Protein AF-A0A0H2S121-F1 (afdb_monomer_lite)

Organism: NCBI:txid27342

pLDDT: mean 82.93, std 16.42, range [44.44, 98.0]

Sequence (245 aa):
MSHFCRMQLDVLTRATHRKEQELNTIERNSLFIPHPVVRTAKTSLPTLPVELLLQIFSRLHWAETARNFEETTLNRLIEDGGTADRWKHFIRRCIPVAIVTTRAFDMVSWRESHNIVGHHPRVIRIQQLGEDSQNVLKNKSTVVFASLLDIEEMERIRRFSWHNLILSTDAVPDTFLMKIMRVFLQKFGANLMELDHVDFSRSSESIPDPSLPGLDRKAGKLSRVETPEIPIATGNAADAPSLPL

Radius of gyration: 28.91 Å; chains: 1; bounding box: 93×77×65 Å

Structure (mmCIF, N/CA/C/O backbone):
data_AF-A0A0H2S121-F1
#
_entry.id   AF-A0A0H2S121-F1
#
loop_
_atom_site.group_PDB
_atom_site.id
_atom_site.type_symbol
_atom_site.label_atom_id
_atom_site.label_alt_id
_atom_site.label_comp_id
_atom_site.label_asym_id
_atom_site.label_entity_id
_atom_site.label_seq_id
_atom_site.pdbx_PDB_ins_code
_atom_site.Cartn_x
_atom_site.Cartn_y
_atom_site.Cartn_z
_atom_site.occupancy
_atom_site.B_iso_or_equiv
_atom_site.auth_seq_id
_atom_site.auth_comp_id
_atom_site.auth_asym_id
_atom_site.auth_atom_id
_atom_site.pdbx_PDB_model_num
ATOM 1 N N . MET A 1 1 ? -18.567 -29.711 -22.759 1.00 55.47 1 MET A N 1
ATOM 2 C CA . MET A 1 1 ? -18.596 -28.443 -21.990 1.00 55.47 1 MET A CA 1
ATOM 3 C C . MET A 1 1 ? -19.594 -28.419 -20.823 1.00 55.47 1 MET A C 1
ATOM 5 O O . MET A 1 1 ? -19.391 -27.628 -19.917 1.00 55.47 1 MET A O 1
ATOM 9 N N . SER A 1 2 ? -20.607 -29.295 -20.750 1.00 65.44 2 SER A N 1
ATOM 10 C CA . SER A 1 2 ? -21.615 -29.286 -19.664 1.00 65.44 2 SER A CA 1
ATOM 11 C C . SER A 1 2 ? -21.125 -29.781 -18.289 1.00 65.44 2 SER A C 1
ATOM 13 O O . SER A 1 2 ? -21.702 -29.422 -17.266 1.00 65.44 2 SER A O 1
ATOM 15 N N . HIS A 1 3 ? -20.057 -30.585 -18.234 1.00 67.94 3 HIS A N 1
ATOM 16 C CA . HIS A 1 3 ? -19.568 -31.184 -16.982 1.00 67.94 3 HIS A CA 1
ATOM 17 C C . HIS A 1 3 ? -18.861 -30.173 -16.059 1.00 67.94 3 HIS A C 1
ATOM 19 O O . HIS A 1 3 ? -18.970 -30.255 -14.839 1.00 67.94 3 HIS A O 1
ATOM 25 N N . PHE A 1 4 ? -18.170 -29.186 -16.636 1.00 73.81 4 PHE A N 1
ATOM 26 C CA . PHE A 1 4 ? -17.431 -28.174 -15.876 1.00 73.81 4 PHE A CA 1
ATOM 27 C C . PHE A 1 4 ? -18.371 -27.203 -15.147 1.00 73.81 4 PHE A C 1
ATOM 29 O O . PHE A 1 4 ? -18.226 -26.999 -13.944 1.00 73.81 4 PHE A O 1
ATOM 36 N N . CYS A 1 5 ? -19.407 -26.706 -15.831 1.00 79.88 5 CYS A N 1
ATOM 37 C CA . CYS A 1 5 ? -20.426 -25.848 -15.218 1.00 79.88 5 CYS A CA 1
ATOM 38 C C . CYS A 1 5 ? -21.164 -26.553 -14.069 1.00 79.88 5 CYS A C 1
ATOM 40 O O . CYS A 1 5 ? -21.490 -25.927 -13.063 1.00 79.88 5 CYS A O 1
ATOM 42 N N . ARG A 1 6 ? -21.380 -27.872 -14.179 1.00 81.62 6 ARG A N 1
ATOM 43 C CA . ARG A 1 6 ? -22.021 -28.668 -13.125 1.00 81.62 6 ARG A CA 1
ATOM 44 C C . ARG A 1 6 ? -21.149 -28.776 -11.871 1.00 81.62 6 ARG A C 1
ATOM 46 O O . ARG A 1 6 ? -21.673 -28.651 -10.771 1.00 81.62 6 ARG A O 1
ATOM 53 N N . MET A 1 7 ? -19.833 -28.940 -12.027 1.00 85.75 7 MET A N 1
ATOM 54 C CA . MET A 1 7 ? -18.901 -28.950 -10.891 1.00 85.75 7 MET A CA 1
ATOM 55 C C . MET A 1 7 ? -18.789 -27.577 -10.223 1.00 85.75 7 MET A C 1
ATOM 57 O O . MET A 1 7 ? -18.765 -27.504 -8.998 1.00 85.75 7 MET A O 1
ATOM 61 N N . GLN A 1 8 ? -18.776 -26.488 -10.998 1.00 85.44 8 GLN A N 1
ATOM 62 C CA . GLN A 1 8 ? -18.746 -25.133 -10.437 1.00 85.44 8 GLN A CA 1
ATOM 63 C C . GLN A 1 8 ? -20.000 -24.822 -9.609 1.00 85.44 8 GLN A C 1
ATOM 65 O O . GLN A 1 8 ? -19.887 -24.295 -8.503 1.00 85.44 8 GLN A O 1
ATOM 70 N N . LEU A 1 9 ? -21.181 -25.204 -10.105 1.00 87.62 9 LEU A N 1
ATOM 71 C CA . LEU A 1 9 ? -22.433 -25.056 -9.361 1.00 87.62 9 LEU A CA 1
ATOM 72 C C . LEU A 1 9 ? -22.434 -25.898 -8.082 1.00 87.62 9 LEU A C 1
ATOM 74 O O . LEU A 1 9 ? -22.797 -25.391 -7.031 1.00 87.62 9 LEU A O 1
ATOM 78 N N . ASP A 1 10 ? -21.955 -27.140 -8.137 1.00 91.94 10 ASP A N 1
ATOM 79 C CA . ASP A 1 10 ? -21.931 -28.037 -6.975 1.00 91.94 10 ASP A CA 1
ATOM 80 C C . ASP A 1 10 ? -20.940 -27.582 -5.879 1.00 91.94 10 ASP A C 1
ATOM 82 O O . ASP A 1 10 ? -21.153 -27.802 -4.683 1.00 91.94 10 ASP A O 1
ATOM 86 N N . VAL A 1 11 ? -19.849 -26.905 -6.258 1.00 88.62 11 VAL A N 1
ATOM 87 C CA . VAL A 1 11 ? -18.940 -26.248 -5.301 1.00 88.62 11 VAL A CA 1
ATOM 88 C C . VAL A 1 11 ? -19.610 -25.029 -4.667 1.00 88.62 11 VAL A C 1
ATOM 90 O O . VAL A 1 11 ? -19.561 -24.882 -3.444 1.00 88.62 11 VAL A O 1
ATOM 93 N N . LEU A 1 12 ? -20.278 -24.191 -5.467 1.00 86.12 12 LEU A N 1
ATOM 94 C CA . LEU A 1 12 ? -21.017 -23.029 -4.969 1.00 86.12 12 LEU A CA 1
ATOM 95 C C . LEU A 1 12 ? -22.135 -23.446 -4.013 1.00 86.12 12 LEU A C 1
ATOM 97 O O . LEU A 1 12 ? -22.211 -22.917 -2.910 1.00 86.12 12 LEU A O 1
ATOM 101 N N . THR A 1 13 ? -22.944 -24.446 -4.367 1.00 90.69 13 THR A N 1
ATOM 102 C CA . THR A 1 13 ? -24.029 -24.943 -3.510 1.00 90.69 13 THR A CA 1
ATOM 103 C C . THR A 1 13 ? -23.500 -25.440 -2.165 1.00 90.69 13 THR A C 1
ATOM 105 O O . THR A 1 13 ? -24.058 -25.101 -1.121 1.00 90.69 13 THR A O 1
ATOM 108 N N . ARG A 1 14 ? -22.380 -26.176 -2.154 1.00 89.06 14 ARG A N 1
ATOM 109 C CA . ARG A 1 14 ? -21.750 -26.640 -0.906 1.00 89.06 14 ARG A CA 1
ATOM 110 C C . ARG A 1 14 ? -21.180 -25.499 -0.064 1.00 89.06 14 ARG A C 1
ATOM 112 O O . ARG A 1 14 ? -21.287 -25.549 1.161 1.00 89.06 14 ARG A O 1
ATOM 119 N N . ALA A 1 15 ? -20.597 -24.479 -0.692 1.00 88.69 15 ALA A N 1
ATOM 120 C CA . ALA A 1 15 ? -20.088 -23.302 0.009 1.00 88.69 15 ALA A CA 1
ATOM 121 C C . ALA A 1 15 ? -21.226 -22.484 0.644 1.00 88.69 15 ALA A C 1
ATOM 123 O O . ALA A 1 15 ? -21.139 -22.127 1.820 1.00 88.69 15 ALA A O 1
ATOM 124 N N . THR A 1 16 ? -22.314 -22.252 -0.095 1.00 91.94 16 THR A N 1
ATOM 125 C CA . THR A 1 16 ? -23.491 -21.526 0.400 1.00 91.94 16 THR A CA 1
ATOM 126 C C . THR A 1 16 ? -24.144 -22.262 1.566 1.00 91.94 16 THR A C 1
ATOM 128 O O . THR A 1 16 ? -24.405 -21.652 2.597 1.00 91.94 16 THR A O 1
ATOM 131 N N . HIS A 1 17 ? -24.306 -23.584 1.458 1.00 93.19 17 HIS A N 1
ATOM 132 C CA . HIS A 1 17 ? -24.900 -24.396 2.519 1.00 93.19 17 HIS A CA 1
ATOM 133 C C . HIS A 1 17 ? -24.075 -24.378 3.819 1.00 93.19 17 HIS A C 1
ATOM 135 O O . HIS A 1 17 ? -24.637 -24.260 4.904 1.00 93.19 17 HIS A O 1
ATOM 141 N N . ARG A 1 18 ? -22.735 -24.445 3.743 1.00 88.94 18 ARG A N 1
ATOM 142 C CA . ARG A 1 18 ? -21.878 -24.303 4.940 1.00 88.94 18 ARG A CA 1
ATOM 143 C C . ARG A 1 18 ? -22.050 -22.936 5.600 1.00 88.94 18 ARG A C 1
ATOM 145 O O . ARG A 1 18 ? -22.169 -22.859 6.817 1.00 88.94 18 ARG A O 1
ATOM 152 N N . LYS A 1 19 ? -22.117 -21.873 4.796 1.00 90.31 19 LYS A N 1
ATOM 153 C CA . LYS A 1 19 ? -22.276 -20.502 5.293 1.00 90.31 19 LYS A CA 1
ATOM 154 C C . LYS A 1 19 ? -23.646 -20.267 5.934 1.00 90.31 19 LYS A C 1
ATOM 156 O O . LYS A 1 19 ? -23.747 -19.576 6.941 1.00 90.31 19 LYS A O 1
ATOM 161 N N . GLU A 1 20 ? -24.689 -20.882 5.390 1.00 92.44 20 GLU A N 1
ATOM 162 C CA . GLU A 1 20 ? -26.032 -20.865 5.973 1.00 92.44 20 GLU A CA 1
ATOM 163 C C . GLU A 1 20 ? -26.091 -21.640 7.299 1.00 92.44 20 GLU A C 1
ATOM 165 O O . GLU A 1 20 ? -26.738 -21.199 8.249 1.00 92.44 20 GLU A O 1
ATOM 170 N N . GLN A 1 21 ? -25.368 -22.757 7.415 1.00 90.25 21 GLN A N 1
ATOM 171 C CA . GLN A 1 21 ? -25.238 -23.479 8.683 1.00 90.25 21 GLN A CA 1
ATOM 172 C C . GLN A 1 21 ? -24.480 -22.668 9.744 1.00 90.25 21 GLN A C 1
ATOM 174 O O . GLN A 1 21 ? -24.910 -22.653 10.895 1.00 90.25 21 GLN A O 1
ATOM 179 N N . GLU A 1 22 ? -23.407 -21.966 9.370 1.00 87.62 22 GLU A N 1
ATOM 180 C CA . GLU A 1 22 ? -22.669 -21.066 10.271 1.00 87.62 22 GLU A CA 1
ATOM 181 C C . GLU A 1 22 ? -23.522 -19.881 10.745 1.00 87.62 22 GLU A C 1
ATOM 183 O O . GLU A 1 22 ? -23.497 -19.523 11.920 1.00 87.62 22 GLU A O 1
ATOM 188 N N . LEU A 1 23 ? -24.331 -19.288 9.864 1.00 85.19 23 LEU A N 1
ATOM 189 C CA . LEU A 1 23 ? -25.262 -18.228 10.262 1.00 85.19 23 LEU A CA 1
ATOM 190 C C . LEU A 1 23 ? -26.324 -18.748 11.234 1.00 85.19 23 LEU A C 1
ATOM 192 O O . LEU A 1 23 ? -26.575 -18.124 12.263 1.00 85.19 23 LEU A O 1
ATOM 196 N N . ASN A 1 24 ? -26.881 -19.929 10.963 1.00 82.31 24 ASN A N 1
ATOM 197 C CA . ASN A 1 24 ? -27.864 -20.558 11.841 1.00 82.31 24 ASN A CA 1
ATOM 198 C C . ASN A 1 24 ? -27.287 -20.951 13.214 1.00 82.31 24 ASN A C 1
ATOM 200 O O . ASN A 1 24 ? -28.019 -20.967 14.205 1.00 82.31 24 ASN A O 1
ATOM 204 N N . THR A 1 25 ? -25.999 -21.300 13.316 1.00 81.75 25 THR A N 1
ATOM 205 C CA . THR A 1 25 ? -25.372 -21.556 14.625 1.00 81.75 25 THR A CA 1
ATOM 206 C C . THR A 1 25 ? -25.139 -20.264 15.403 1.00 81.75 25 THR A C 1
ATOM 208 O O . THR A 1 25 ? -25.372 -20.242 16.611 1.00 81.75 25 THR A O 1
ATOM 211 N N . ILE A 1 26 ? -24.770 -19.170 14.731 1.00 75.00 26 ILE A N 1
ATOM 212 C CA . ILE A 1 26 ? -24.654 -17.844 15.354 1.00 75.00 26 ILE A CA 1
ATOM 213 C C . ILE A 1 26 ? -26.024 -17.347 15.839 1.00 75.00 26 ILE A C 1
ATOM 215 O O . ILE A 1 26 ? -26.134 -16.885 16.973 1.00 75.00 26 ILE A O 1
ATOM 219 N N . GLU A 1 27 ? -27.079 -17.499 15.035 1.00 75.62 27 GLU A N 1
ATOM 220 C CA . GLU A 1 27 ? -28.438 -17.082 15.398 1.00 75.62 27 GLU A CA 1
ATOM 221 C C . GLU A 1 27 ? -28.969 -17.864 16.608 1.00 75.62 27 GLU A C 1
ATOM 223 O O . GLU A 1 27 ? -29.455 -17.265 17.570 1.00 75.62 27 GLU A O 1
ATOM 228 N N . ARG A 1 28 ? -28.775 -19.189 16.645 1.00 68.56 28 ARG A N 1
ATOM 229 C CA . ARG A 1 28 ? -29.142 -20.002 17.819 1.00 68.56 28 ARG A CA 1
ATOM 230 C C . ARG A 1 28 ? -28.364 -19.615 19.076 1.00 68.56 28 ARG A C 1
ATOM 232 O O . ARG A 1 28 ? -28.932 -19.634 20.164 1.00 68.56 28 ARG A O 1
ATOM 239 N N . ASN A 1 29 ? -27.102 -19.214 18.935 1.00 62.75 29 ASN A N 1
ATOM 240 C CA . ASN A 1 29 ? -26.290 -18.738 20.056 1.00 62.75 29 ASN A CA 1
ATOM 241 C C . ASN A 1 29 ? -26.650 -17.303 20.489 1.00 62.75 29 ASN A C 1
ATOM 243 O O . ASN A 1 29 ? -26.351 -16.912 21.615 1.00 62.75 29 ASN A O 1
ATOM 247 N N . SER A 1 30 ? -27.331 -16.529 19.636 1.00 54.66 30 SER A N 1
ATOM 248 C CA . SER A 1 30 ? -27.792 -15.167 19.940 1.00 54.66 30 SER A CA 1
ATOM 249 C C . SER A 1 30 ? -29.096 -15.104 20.751 1.00 54.66 30 SER A C 1
ATOM 251 O O . SER A 1 30 ? -29.446 -14.044 21.261 1.00 54.66 30 SER A O 1
ATOM 253 N N . LEU A 1 31 ? -29.786 -16.235 20.957 1.00 53.06 31 LEU A N 1
ATOM 254 C CA . LEU A 1 31 ? -30.986 -16.323 21.807 1.00 53.06 31 LEU A CA 1
ATOM 255 C C . LEU A 1 31 ? -30.688 -16.258 23.320 1.00 53.06 31 LEU A C 1
ATOM 257 O O . LEU A 1 31 ? -31.613 -16.218 24.127 1.00 53.06 31 LEU A O 1
ATOM 261 N N . PHE A 1 32 ? -29.414 -16.180 23.716 1.00 52.88 32 PHE A N 1
ATOM 262 C CA . PHE A 1 32 ? -28.979 -15.896 25.087 1.00 52.88 32 PHE A CA 1
ATOM 263 C C . PHE A 1 32 ? -28.566 -14.426 25.258 1.00 52.88 32 PHE A C 1
ATOM 265 O O . PHE A 1 32 ? -27.464 -14.122 25.711 1.00 52.88 32 PHE A O 1
ATOM 272 N N . ILE A 1 33 ? -29.456 -13.490 24.920 1.00 53.78 33 ILE A N 1
ATOM 273 C CA . ILE A 1 33 ? -29.346 -12.108 25.404 1.00 53.78 33 ILE A CA 1
ATOM 274 C C . ILE A 1 33 ? -30.126 -12.039 26.724 1.00 53.78 33 ILE A C 1
ATOM 276 O O . ILE A 1 33 ? -31.358 -11.976 26.695 1.00 53.78 33 ILE A O 1
ATOM 280 N N . PRO A 1 34 ? -29.466 -12.091 27.897 1.00 50.19 34 PRO A N 1
ATOM 281 C CA . PRO A 1 34 ? -30.155 -11.878 29.156 1.00 50.19 34 PRO A CA 1
ATOM 282 C C . PRO A 1 34 ? -30.764 -10.473 29.170 1.00 50.19 34 PRO A C 1
ATOM 284 O O . PRO A 1 34 ? -30.113 -9.472 28.872 1.00 50.19 34 PRO A O 1
ATOM 287 N N . HIS A 1 35 ? -32.049 -10.439 29.508 1.00 47.12 35 HIS A N 1
ATOM 288 C CA . HIS A 1 35 ? -32.873 -9.250 29.675 1.00 47.12 35 HIS A CA 1
ATOM 289 C C . HIS A 1 35 ? -32.154 -8.197 30.545 1.00 47.12 35 HIS A C 1
ATOM 291 O O . HIS A 1 35 ? -31.624 -8.561 31.601 1.00 47.12 35 HIS A O 1
ATOM 297 N N . PRO A 1 36 ? -32.133 -6.903 30.165 1.00 46.91 36 PRO A N 1
ATOM 298 C CA . PRO A 1 36 ? -31.476 -5.882 30.966 1.00 46.91 36 PRO A CA 1
ATOM 299 C C . PRO A 1 36 ? -32.314 -5.609 32.216 1.00 46.91 36 PRO A C 1
ATOM 301 O O . PRO A 1 36 ? -33.222 -4.780 32.229 1.00 46.91 36 PRO A O 1
ATOM 304 N N . VAL A 1 37 ? -31.992 -6.315 33.299 1.00 45.72 37 VAL A N 1
ATOM 305 C CA . VAL A 1 37 ? -32.371 -5.896 34.644 1.00 45.72 37 VAL A CA 1
ATOM 306 C C . VAL A 1 37 ? -31.659 -4.575 34.892 1.00 45.72 37 VAL A C 1
ATOM 308 O O . VAL A 1 37 ? -30.434 -4.521 34.999 1.00 45.72 37 VAL A O 1
ATOM 311 N N . VAL A 1 38 ? -32.454 -3.510 34.962 1.00 51.22 38 VAL A N 1
ATOM 312 C CA . VAL A 1 38 ? -32.065 -2.175 35.407 1.00 51.22 38 VAL A CA 1
ATOM 313 C C . VAL A 1 38 ? -31.449 -2.303 36.800 1.00 51.22 38 VAL A C 1
ATOM 315 O O . VAL A 1 38 ? -32.134 -2.312 37.820 1.00 51.22 38 VAL A O 1
ATOM 318 N N . ARG A 1 39 ? -30.129 -2.458 36.845 1.00 45.69 39 ARG A N 1
ATOM 319 C CA . ARG A 1 39 ? -29.323 -2.336 38.053 1.00 45.69 39 ARG A CA 1
ATOM 320 C C . ARG A 1 39 ? -28.260 -1.297 37.777 1.00 45.69 39 ARG A C 1
ATOM 322 O O . ARG A 1 39 ? -27.292 -1.530 37.064 1.00 45.69 39 ARG A O 1
ATOM 329 N N . THR A 1 40 ? -28.492 -0.134 38.366 1.00 53.41 40 THR A N 1
ATOM 330 C CA . THR A 1 40 ? -27.532 0.941 38.582 1.00 53.41 40 THR A CA 1
ATOM 331 C C . THR A 1 40 ? -26.299 0.381 39.287 1.00 53.41 40 THR A C 1
ATOM 333 O O . THR A 1 40 ? -26.230 0.332 40.514 1.00 53.41 40 THR A O 1
ATOM 336 N N . ALA A 1 41 ? -25.331 -0.086 38.512 1.00 44.44 41 ALA A N 1
ATOM 337 C CA . ALA A 1 41 ? -24.029 -0.496 38.995 1.00 44.44 41 ALA A CA 1
ATOM 338 C C . ALA A 1 41 ? -22.975 0.175 38.122 1.00 44.44 41 ALA A C 1
ATOM 340 O O . ALA A 1 41 ? -23.123 0.281 36.908 1.00 44.44 41 ALA A O 1
ATOM 341 N N . LYS A 1 42 ? -21.902 0.630 38.769 1.00 56.78 42 LYS A N 1
ATOM 342 C CA . LYS A 1 42 ? -20.674 1.172 38.174 1.00 56.78 42 LYS A CA 1
ATOM 343 C C . LYS A 1 42 ? -19.897 0.088 37.408 1.00 56.78 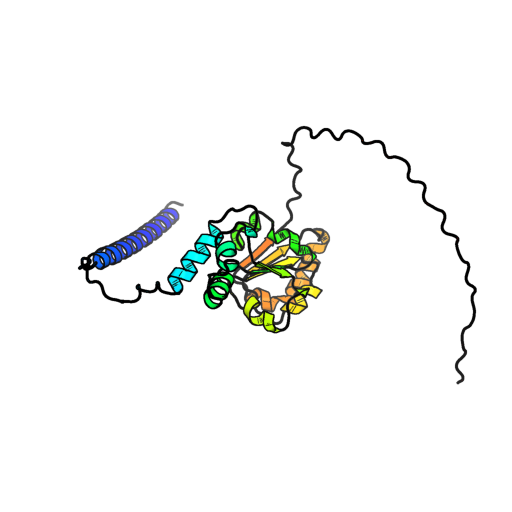42 LYS A C 1
ATOM 345 O O . LYS A 1 42 ? -18.693 -0.057 37.577 1.00 56.78 42 LYS A O 1
ATOM 350 N N . THR A 1 43 ? -20.584 -0.740 36.634 1.00 48.16 43 THR A N 1
ATOM 351 C CA . THR A 1 43 ? -19.963 -1.728 35.767 1.00 48.16 43 THR A CA 1
ATOM 352 C C . THR A 1 43 ? -19.467 -0.979 34.546 1.00 48.16 43 THR A C 1
ATOM 354 O O . THR A 1 43 ? -20.263 -0.429 33.785 1.00 48.16 43 THR A O 1
ATOM 357 N N . SER A 1 44 ? -18.144 -0.908 34.406 1.00 54.50 44 SER A N 1
ATOM 358 C CA . SER A 1 44 ? -17.483 -0.458 33.186 1.00 54.50 44 SER A CA 1
ATOM 359 C C . SER A 1 44 ? -18.171 -1.100 31.985 1.00 54.50 44 SER A C 1
ATOM 361 O O . SER A 1 44 ? -18.344 -2.322 31.969 1.00 54.50 44 SER A O 1
ATOM 363 N N . LEU A 1 45 ? -18.594 -0.276 31.023 1.00 50.03 45 LEU A N 1
ATOM 364 C CA . LEU A 1 45 ? -19.201 -0.737 29.776 1.00 50.03 45 LEU A CA 1
ATOM 365 C C . LEU A 1 45 ? -18.356 -1.877 29.189 1.00 50.03 45 LEU A C 1
ATOM 367 O O . LEU A 1 45 ? -17.125 -1.776 29.232 1.00 50.03 45 LEU A O 1
ATOM 371 N N . PRO A 1 46 ? -18.979 -2.946 28.662 1.00 60.72 46 PRO A N 1
ATOM 372 C CA . PRO A 1 46 ? -18.238 -4.009 28.004 1.00 60.72 46 PRO A CA 1
ATOM 373 C C . PRO A 1 46 ? -17.399 -3.382 26.892 1.00 60.72 46 PRO A C 1
ATOM 375 O O . PRO A 1 46 ? -17.923 -2.823 25.927 1.00 60.72 46 PRO A O 1
ATOM 378 N N . THR A 1 47 ? -16.082 -3.402 27.070 1.00 75.75 47 THR A N 1
ATOM 379 C CA . THR A 1 47 ? -15.154 -2.884 26.074 1.00 75.75 47 THR A CA 1
ATOM 380 C C . THR A 1 47 ? -15.198 -3.813 24.879 1.00 75.75 47 THR A C 1
ATOM 382 O O . THR A 1 47 ? -14.958 -5.014 25.023 1.00 75.75 47 THR A O 1
ATOM 385 N N . LEU A 1 48 ? -15.523 -3.261 23.710 1.00 84.81 48 LEU A N 1
ATOM 386 C CA . LEU A 1 48 ? -15.501 -4.012 22.463 1.00 84.81 48 LEU A CA 1
ATOM 387 C C . LEU A 1 48 ? -14.108 -4.653 22.285 1.00 84.81 48 LEU A C 1
ATOM 389 O O . LEU A 1 48 ? -13.109 -3.965 22.521 1.00 84.81 48 LEU A O 1
ATOM 393 N N . PRO A 1 49 ? -14.019 -5.933 21.880 1.00 90.62 49 PRO A N 1
ATOM 394 C CA . PRO A 1 49 ? -12.751 -6.560 21.524 1.00 90.62 49 PRO A CA 1
ATOM 395 C C . PRO A 1 49 ? -11.947 -5.710 20.536 1.00 90.62 49 PRO A C 1
ATOM 397 O O . PRO A 1 49 ? -12.505 -5.094 19.621 1.00 90.62 49 PRO A O 1
ATOM 400 N N . VAL A 1 50 ? -10.627 -5.679 20.719 1.00 89.06 50 VAL A N 1
ATOM 401 C CA . VAL A 1 50 ? -9.722 -4.826 19.936 1.00 89.06 50 VAL A CA 1
ATOM 402 C C . VAL A 1 50 ? -9.756 -5.172 18.446 1.00 89.06 50 VAL A C 1
ATOM 404 O O . VAL A 1 50 ? -9.669 -4.290 17.597 1.00 89.06 50 VAL A O 1
ATOM 407 N N . GLU A 1 51 ? -9.979 -6.440 18.118 1.00 90.62 51 GLU A N 1
ATOM 408 C CA . GLU A 1 51 ? -10.082 -6.952 16.755 1.00 90.62 51 GLU A CA 1
ATOM 409 C C . GLU A 1 51 ? -11.294 -6.363 16.023 1.00 90.62 51 GLU A C 1
ATOM 411 O O . GLU A 1 51 ? -11.194 -5.977 14.857 1.00 90.62 51 GLU A O 1
ATOM 416 N N . LEU A 1 52 ? -12.429 -6.230 16.718 1.00 93.06 52 LEU A N 1
ATOM 417 C CA . LEU A 1 52 ? -13.629 -5.619 16.145 1.00 93.06 52 LEU A CA 1
ATOM 418 C C . LEU A 1 52 ? -13.427 -4.122 15.917 1.00 93.06 52 LEU A C 1
ATOM 420 O O . LEU A 1 52 ? -13.861 -3.594 14.897 1.00 93.06 52 LEU A O 1
ATOM 424 N N . LEU A 1 53 ? -12.720 -3.442 16.822 1.00 93.25 53 LEU A N 1
ATOM 425 C CA . LEU A 1 53 ? -12.378 -2.028 16.657 1.00 93.25 53 LEU A CA 1
ATOM 426 C C . LEU A 1 53 ? -11.454 -1.804 15.454 1.00 93.25 53 LEU A C 1
ATOM 428 O O . LEU A 1 53 ? -11.705 -0.893 14.666 1.00 93.25 53 LEU A O 1
ATOM 432 N N . LEU A 1 54 ? -10.439 -2.659 15.267 1.00 91.25 54 LEU A N 1
ATOM 433 C CA . LEU A 1 54 ? -9.582 -2.639 14.074 1.00 91.25 54 LEU A CA 1
ATOM 434 C C . LEU A 1 54 ? -10.416 -2.785 12.799 1.00 91.25 54 LEU A C 1
ATOM 436 O O . LEU A 1 54 ? -10.240 -2.029 11.845 1.00 91.25 54 LEU A O 1
ATOM 440 N N . GLN A 1 55 ? -11.348 -3.740 12.788 1.00 92.75 55 GLN A N 1
ATOM 441 C CA . GLN A 1 55 ? -12.202 -3.983 11.632 1.00 92.75 55 GLN A CA 1
ATOM 442 C C . GLN A 1 55 ? -13.140 -2.802 11.350 1.00 92.75 55 GLN A C 1
ATOM 444 O O . GLN A 1 55 ? -13.325 -2.445 10.186 1.00 92.75 55 GLN A O 1
ATOM 449 N N . ILE A 1 56 ? -13.708 -2.182 12.388 1.00 94.88 56 ILE A N 1
ATOM 450 C CA . ILE A 1 56 ? -14.562 -0.994 12.258 1.00 94.88 56 ILE A CA 1
ATOM 451 C C . ILE A 1 56 ? -13.765 0.167 11.666 1.00 94.88 56 ILE A C 1
ATOM 453 O O . ILE A 1 56 ? -14.192 0.730 10.662 1.00 94.88 56 ILE A O 1
ATOM 457 N N . PHE A 1 57 ? -12.601 0.502 12.231 1.00 95.44 57 PHE A N 1
ATOM 458 C CA . PHE A 1 57 ? -11.798 1.619 11.728 1.00 95.44 57 PHE A CA 1
ATOM 459 C C . PHE A 1 57 ? -11.248 1.359 10.330 1.00 95.44 57 PHE A C 1
ATOM 461 O O . PHE A 1 57 ? -11.272 2.260 9.498 1.00 95.44 57 PHE A O 1
ATOM 468 N N . SER A 1 58 ? -10.828 0.128 10.032 1.00 92.38 58 SER A N 1
ATOM 469 C CA . SER A 1 58 ? -10.428 -0.240 8.675 1.00 92.38 58 SER A CA 1
ATOM 470 C C . SER A 1 58 ? -11.588 -0.053 7.695 1.00 92.38 58 SER A C 1
ATOM 472 O O . SER A 1 58 ? -11.433 0.628 6.689 1.00 92.38 58 SER A O 1
ATOM 474 N N . ARG A 1 59 ? -12.786 -0.570 8.000 1.00 94.38 59 ARG A N 1
ATOM 475 C CA . ARG A 1 59 ? -13.967 -0.376 7.140 1.00 94.38 59 ARG A CA 1
ATOM 476 C C . ARG A 1 59 ? -14.350 1.091 6.987 1.00 94.38 59 ARG A C 1
ATOM 478 O O . ARG A 1 59 ? -14.750 1.480 5.896 1.00 94.38 59 ARG A O 1
ATOM 485 N N . LEU A 1 60 ? -14.226 1.884 8.049 1.00 94.69 60 LEU A N 1
ATOM 486 C CA . LEU A 1 60 ? -14.501 3.316 8.005 1.00 94.69 60 LEU A CA 1
ATOM 487 C C . LEU A 1 60 ? -13.545 4.029 7.044 1.00 94.69 60 LEU A C 1
ATOM 489 O O . LEU A 1 60 ? -14.016 4.779 6.200 1.00 94.69 60 LEU A O 1
ATOM 493 N N . HIS A 1 61 ? -12.243 3.716 7.098 1.00 94.62 61 HIS A N 1
ATOM 494 C CA . HIS A 1 61 ? -11.249 4.225 6.141 1.00 94.62 61 HIS A CA 1
ATOM 495 C C . HIS A 1 61 ? -11.650 3.941 4.690 1.00 94.62 61 HIS A C 1
ATOM 497 O O . HIS A 1 61 ? -11.598 4.822 3.838 1.00 94.62 61 HIS A O 1
ATOM 503 N N . TRP A 1 62 ? -12.076 2.708 4.411 1.00 93.44 62 TRP A N 1
ATOM 504 C CA . TRP A 1 62 ? -12.449 2.281 3.061 1.00 93.44 62 TRP A CA 1
ATOM 505 C C . TRP A 1 62 ? -13.772 2.869 2.566 1.00 93.44 62 TRP A C 1
ATOM 507 O O . TRP A 1 62 ? -13.923 3.114 1.372 1.00 93.44 62 TRP A O 1
ATOM 517 N N . ALA A 1 63 ? -14.736 3.074 3.464 1.00 93.62 63 ALA A N 1
ATOM 518 C CA . ALA A 1 63 ? -16.038 3.639 3.126 1.00 93.62 63 ALA A CA 1
ATOM 519 C C . ALA A 1 63 ? -15.995 5.164 2.936 1.00 93.62 63 ALA A C 1
ATOM 521 O O . ALA A 1 63 ? -16.912 5.737 2.349 1.00 93.62 63 ALA A O 1
ATOM 522 N N . GLU A 1 64 ? -14.960 5.830 3.446 1.00 91.94 64 GLU A N 1
ATOM 523 C CA . GLU A 1 64 ? -14.870 7.281 3.443 1.00 91.94 64 GLU A CA 1
ATOM 524 C C . GLU A 1 64 ? -14.387 7.823 2.090 1.00 91.94 64 GLU A C 1
ATOM 526 O O . GLU A 1 64 ? -13.303 7.505 1.602 1.00 91.94 64 GLU A O 1
ATOM 531 N N . THR A 1 65 ? -15.214 8.675 1.482 1.00 90.12 65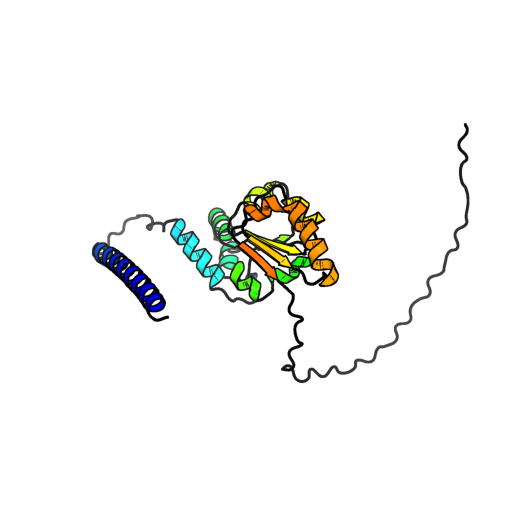 THR A N 1
ATOM 532 C CA . THR A 1 65 ? -14.967 9.299 0.171 1.00 90.12 65 THR A CA 1
ATOM 533 C C . THR A 1 65 ? -14.780 10.813 0.284 1.00 90.12 65 THR A C 1
ATOM 535 O O . THR A 1 65 ? -15.113 11.557 -0.643 1.00 90.12 65 THR A O 1
ATOM 538 N N . ALA A 1 66 ? -14.333 11.298 1.447 1.00 89.56 66 ALA A N 1
ATOM 539 C CA . ALA A 1 66 ? -14.070 12.719 1.660 1.00 89.56 66 ALA A CA 1
ATOM 540 C C . ALA A 1 66 ? -13.070 13.238 0.614 1.00 89.56 66 ALA A C 1
ATOM 542 O O . ALA A 1 66 ? -12.210 12.492 0.147 1.00 89.56 66 ALA A O 1
ATOM 543 N N . ARG A 1 67 ? -13.163 14.515 0.229 1.00 86.19 67 ARG A N 1
ATOM 544 C CA . ARG A 1 67 ? -12.205 15.104 -0.726 1.00 86.19 67 ARG A CA 1
ATOM 545 C C . ARG A 1 67 ? -10.876 15.440 -0.058 1.00 86.19 67 ARG A C 1
ATOM 547 O O . ARG A 1 67 ? -9.831 15.295 -0.679 1.00 86.19 67 ARG A O 1
ATOM 554 N N . ASN A 1 68 ? -10.935 15.845 1.208 1.00 89.00 68 ASN A N 1
ATOM 555 C CA . ASN A 1 68 ? -9.786 16.293 1.980 1.00 89.00 68 ASN A CA 1
ATOM 556 C C . ASN A 1 68 ? -9.487 15.312 3.116 1.00 89.00 68 ASN A C 1
ATOM 558 O O . ASN A 1 68 ? -10.399 14.867 3.813 1.00 89.00 68 ASN A O 1
ATOM 562 N N . PHE A 1 69 ? -8.202 15.038 3.346 1.00 86.88 69 PHE A N 1
ATOM 563 C CA . PHE A 1 69 ? -7.738 14.186 4.446 1.00 86.88 69 PHE A CA 1
ATOM 564 C C . PHE A 1 69 ? -8.218 14.694 5.817 1.00 86.88 69 PHE A C 1
ATOM 566 O O . PHE A 1 69 ? -8.662 13.915 6.660 1.00 86.88 69 PHE A O 1
ATOM 573 N N . GLU A 1 70 ? -8.198 16.015 6.013 1.00 90.44 70 GLU A N 1
ATOM 574 C CA . GLU A 1 70 ? -8.608 16.680 7.257 1.00 90.44 70 GLU A CA 1
ATOM 575 C C . GLU A 1 70 ? -10.090 16.477 7.598 1.00 90.44 70 GLU A C 1
ATOM 577 O O . GLU A 1 70 ? -10.491 16.533 8.761 1.00 90.44 70 GLU A O 1
ATOM 582 N N . GLU A 1 71 ? -10.913 16.203 6.586 1.00 92.50 71 GLU A N 1
ATOM 583 C CA . GLU A 1 71 ? -12.348 15.996 6.748 1.00 92.50 71 GLU A CA 1
ATOM 584 C C . GLU A 1 71 ? -12.705 14.555 7.109 1.00 92.50 71 GLU A C 1
ATOM 586 O O . GLU A 1 71 ? -13.847 14.310 7.501 1.00 92.50 71 GLU A O 1
ATOM 591 N N . THR A 1 72 ? -11.749 13.625 7.014 1.00 94.25 72 THR A N 1
ATOM 592 C CA . THR A 1 72 ? -11.996 12.217 7.323 1.00 94.25 72 THR A CA 1
ATOM 593 C C . THR A 1 72 ? -12.325 12.030 8.801 1.00 94.25 72 THR A C 1
ATOM 595 O O . THR A 1 72 ? -11.743 12.652 9.692 1.00 94.25 72 THR A O 1
ATOM 598 N N . THR A 1 73 ? -13.267 11.143 9.084 1.00 95.38 73 THR A N 1
ATOM 599 C CA . THR A 1 73 ? -13.748 10.824 10.426 1.00 95.38 73 THR A CA 1
ATOM 600 C C . THR A 1 73 ? -12.608 10.276 11.274 1.00 95.38 73 THR A C 1
ATOM 602 O O . THR A 1 73 ? -12.458 10.658 12.435 1.00 95.38 73 THR A O 1
ATOM 605 N N . LEU A 1 74 ? -11.756 9.431 10.683 1.00 95.19 74 LEU A N 1
ATOM 606 C CA . LEU A 1 74 ? -10.569 8.912 11.360 1.00 95.19 74 LEU A CA 1
ATOM 607 C C . LEU A 1 74 ? -9.572 10.020 11.694 1.00 95.19 74 LEU A C 1
ATOM 609 O O . LEU A 1 74 ? -9.057 10.037 12.811 1.00 95.19 74 LEU A O 1
ATOM 613 N N . ASN A 1 75 ? -9.324 10.961 10.779 1.00 95.06 75 ASN A N 1
ATOM 614 C CA . ASN A 1 75 ? -8.420 12.066 11.071 1.00 95.06 75 ASN A CA 1
ATOM 615 C C . ASN A 1 75 ? -9.002 13.016 12.122 1.00 95.06 75 ASN A C 1
ATOM 617 O O . ASN A 1 75 ? -8.290 13.417 13.034 1.00 95.06 75 ASN A O 1
ATOM 621 N N . ARG A 1 76 ? -10.308 13.297 12.086 1.00 95.94 76 ARG A N 1
ATOM 622 C CA . ARG A 1 76 ? -10.979 14.086 13.133 1.00 95.94 76 ARG A CA 1
ATOM 623 C C . ARG A 1 76 ? -10.844 13.448 14.515 1.00 95.94 76 ARG A C 1
ATOM 625 O O . ARG A 1 76 ? -10.577 14.157 15.476 1.00 95.94 76 ARG A O 1
ATOM 632 N N . LEU A 1 77 ? -10.969 12.123 14.618 1.00 95.00 77 LEU A N 1
ATOM 633 C CA . LEU A 1 77 ? -10.724 11.396 15.871 1.00 95.00 77 LEU A CA 1
ATOM 634 C C . LEU A 1 77 ? -9.251 11.457 16.308 1.00 95.00 77 LEU A C 1
ATOM 636 O O . LEU A 1 77 ? -8.953 11.472 17.499 1.00 95.00 77 LEU A O 1
ATOM 640 N N . ILE A 1 78 ? -8.313 11.480 15.360 1.00 96.00 78 ILE A N 1
ATOM 641 C CA . ILE A 1 78 ? -6.880 11.602 15.652 1.00 96.00 78 ILE A CA 1
ATOM 642 C C . ILE A 1 78 ? -6.518 13.016 16.130 1.00 96.00 78 ILE A C 1
ATOM 644 O O . ILE A 1 78 ? -5.708 13.155 17.048 1.00 96.00 78 ILE A O 1
ATOM 648 N N . GLU A 1 79 ? -7.093 14.049 15.522 1.00 96.56 79 GLU A N 1
ATOM 649 C CA . GLU A 1 79 ? -6.816 15.453 15.843 1.00 96.56 79 GLU A CA 1
ATOM 650 C C . GLU A 1 79 ? -7.607 15.950 17.061 1.00 96.56 79 GLU A C 1
ATOM 652 O O . GLU A 1 79 ? -7.202 16.912 17.711 1.00 96.56 79 GLU A O 1
ATOM 657 N N . ASP A 1 80 ? -8.687 15.261 17.440 1.00 96.25 80 ASP A N 1
ATOM 658 C CA . ASP A 1 80 ? -9.452 15.581 18.641 1.00 96.25 80 ASP A CA 1
ATOM 659 C C . ASP A 1 80 ? -8.564 15.567 19.900 1.00 96.25 80 ASP A C 1
ATOM 661 O O . ASP A 1 80 ? -7.967 14.552 20.281 1.00 96.25 80 ASP A O 1
ATOM 665 N N . GLY A 1 81 ? -8.488 16.714 20.577 1.00 96.62 81 GLY A N 1
ATOM 666 C CA . GLY A 1 81 ? -7.735 16.885 21.819 1.00 96.62 81 GLY A CA 1
ATOM 667 C C . GLY A 1 81 ? -8.245 16.003 22.963 1.00 96.62 81 GLY A C 1
ATOM 668 O O . GLY A 1 81 ? -7.469 15.677 23.858 1.00 96.62 81 GLY A O 1
ATOM 669 N N . GLY A 1 82 ? -9.513 15.576 22.919 1.00 95.94 82 GLY A N 1
ATOM 670 C CA . GLY A 1 82 ? -10.112 14.678 23.909 1.00 95.94 82 GLY A CA 1
ATOM 671 C C . GLY A 1 82 ? -9.747 13.200 23.735 1.00 95.94 82 GLY A C 1
ATOM 672 O O . GLY A 1 82 ? -9.893 12.410 24.673 1.00 95.94 82 GLY A O 1
ATOM 673 N N . THR A 1 83 ? -9.247 12.799 22.565 1.00 94.44 83 THR A N 1
ATOM 674 C CA . THR A 1 83 ? -8.923 11.398 22.285 1.00 94.44 83 THR A CA 1
ATOM 675 C C . THR A 1 83 ? -7.579 11.017 22.915 1.00 94.44 83 THR A C 1
ATOM 677 O O . THR A 1 83 ? -6.553 11.647 22.679 1.00 94.44 83 THR A O 1
ATOM 680 N N . ALA A 1 84 ? -7.550 9.954 23.725 1.00 95.06 84 ALA A N 1
ATOM 681 C CA . ALA A 1 84 ? -6.312 9.518 24.377 1.00 95.06 84 ALA A CA 1
ATOM 682 C C . ALA A 1 84 ? -5.248 9.067 23.355 1.00 95.06 84 ALA A C 1
ATOM 684 O O . ALA A 1 84 ? -5.570 8.381 22.383 1.00 95.06 84 ALA A O 1
ATOM 685 N N . ASP A 1 85 ? -3.966 9.341 23.616 1.00 95.88 85 ASP A N 1
ATOM 686 C CA . ASP A 1 85 ? -2.869 9.072 22.666 1.00 95.88 85 ASP A CA 1
ATOM 687 C C . ASP A 1 85 ? -2.777 7.614 22.211 1.00 95.88 85 ASP A C 1
ATOM 689 O O . ASP A 1 85 ? -2.496 7.332 21.045 1.00 95.88 85 ASP A O 1
ATOM 693 N N . ARG A 1 86 ? -3.087 6.667 23.106 1.00 95.06 86 ARG A N 1
ATOM 694 C CA . ARG A 1 86 ? -3.149 5.239 22.760 1.00 95.06 86 ARG A CA 1
ATOM 695 C C . ARG A 1 86 ? -4.160 4.955 21.645 1.00 95.06 86 ARG A C 1
ATOM 697 O O . ARG A 1 86 ? -3.886 4.129 20.782 1.00 95.06 86 ARG A O 1
ATOM 704 N N . TRP A 1 87 ? -5.300 5.651 21.644 1.00 94.94 87 TRP A N 1
ATOM 705 C CA . TRP A 1 87 ? -6.331 5.523 20.615 1.00 94.94 87 TRP A CA 1
ATOM 706 C C . TRP A 1 87 ? -5.910 6.215 19.331 1.00 94.94 87 TRP A C 1
ATOM 708 O O . TRP A 1 87 ? -6.046 5.620 18.269 1.00 94.94 87 TRP A O 1
ATOM 718 N N . LYS A 1 88 ? -5.308 7.406 19.416 1.00 95.19 88 LYS A N 1
ATOM 719 C CA . LYS A 1 88 ? -4.732 8.081 18.243 1.00 95.19 88 LYS A CA 1
ATOM 720 C C . LYS A 1 88 ? -3.711 7.184 17.546 1.00 95.19 88 LYS A C 1
ATOM 722 O O . LYS A 1 88 ? -3.764 6.994 16.335 1.00 95.19 88 LYS A O 1
ATOM 727 N N . HIS A 1 89 ? -2.806 6.576 18.314 1.00 92.31 89 HIS A N 1
ATOM 728 C CA . HIS A 1 89 ? -1.824 5.629 17.795 1.00 92.31 89 HIS A CA 1
ATOM 729 C C . HIS A 1 89 ? -2.487 4.374 17.207 1.00 92.31 89 HIS A C 1
ATOM 731 O O . HIS A 1 89 ? -2.120 3.944 16.117 1.00 92.31 89 HIS A O 1
ATOM 737 N N . PHE A 1 90 ? -3.483 3.810 17.892 1.00 92.88 90 PHE A N 1
ATOM 738 C CA . PHE A 1 90 ? -4.239 2.652 17.416 1.00 92.88 90 PHE A CA 1
ATOM 739 C C . PHE A 1 90 ? -4.957 2.921 16.084 1.00 92.88 90 PHE A C 1
ATOM 741 O O . PHE A 1 90 ? -4.795 2.153 15.138 1.00 92.88 90 PHE A O 1
ATOM 748 N N . ILE A 1 91 ? -5.672 4.044 15.971 1.00 94.44 91 ILE A N 1
ATOM 749 C CA . ILE A 1 91 ? -6.376 4.449 14.748 1.00 94.44 91 ILE A CA 1
ATOM 750 C C . ILE A 1 91 ? -5.374 4.672 13.610 1.00 94.44 91 ILE A C 1
ATOM 752 O O . ILE A 1 91 ? -5.567 4.152 12.514 1.00 94.44 91 ILE A O 1
ATOM 756 N N . ARG A 1 92 ? -4.245 5.346 13.873 1.00 92.94 92 ARG A N 1
ATOM 757 C CA . ARG A 1 92 ? -3.177 5.544 12.874 1.00 92.94 92 ARG A CA 1
ATOM 758 C C . ARG A 1 92 ? -2.617 4.233 12.317 1.00 92.94 92 ARG A C 1
ATOM 760 O O . ARG A 1 92 ? -2.183 4.217 11.172 1.00 92.94 92 ARG A O 1
ATOM 767 N N . ARG A 1 93 ? -2.619 3.142 13.093 1.00 90.75 93 ARG A N 1
ATOM 768 C CA . ARG A 1 93 ? -2.194 1.810 12.616 1.00 90.75 93 ARG A CA 1
ATOM 769 C C . ARG A 1 93 ? -3.234 1.122 11.728 1.00 90.75 93 ARG A C 1
ATOM 771 O O . ARG A 1 93 ? -2.872 0.192 11.015 1.00 90.75 93 ARG A O 1
ATOM 778 N N . CYS A 1 94 ? -4.491 1.563 11.774 1.00 91.94 94 CYS A N 1
ATOM 779 C CA . CYS A 1 94 ? -5.567 1.049 10.924 1.00 91.94 94 CYS A CA 1
ATOM 780 C C . CYS A 1 94 ? -5.549 1.664 9.518 1.00 91.94 94 CYS A C 1
ATOM 782 O O . CYS A 1 94 ? -6.106 1.075 8.595 1.00 91.94 94 CYS A O 1
ATOM 784 N N . ILE A 1 95 ? -4.924 2.835 9.362 1.00 94.81 95 ILE A N 1
ATOM 785 C CA . ILE A 1 95 ? -4.799 3.533 8.081 1.00 94.81 95 ILE A CA 1
ATOM 786 C C . ILE A 1 95 ? -3.664 2.873 7.275 1.00 94.81 95 ILE A C 1
ATOM 788 O O . ILE A 1 95 ? -2.539 2.789 7.782 1.00 94.81 95 ILE A O 1
ATOM 792 N N . PRO A 1 96 ? -3.921 2.395 6.042 1.00 95.31 96 PRO A N 1
ATOM 793 C CA . PRO A 1 96 ? -2.891 1.874 5.148 1.00 95.31 96 PRO A CA 1
ATOM 794 C C . PRO A 1 96 ? -1.758 2.877 4.933 1.00 95.31 96 PRO A C 1
ATOM 796 O O . PRO A 1 96 ? -1.976 4.092 4.895 1.00 95.31 96 PRO A O 1
ATOM 799 N N . VAL A 1 97 ? -0.539 2.366 4.779 1.00 96.25 97 VAL A N 1
ATOM 800 C CA . VAL A 1 97 ? 0.643 3.205 4.561 1.00 96.25 97 VAL A CA 1
ATOM 801 C C . VAL A 1 97 ? 1.115 3.043 3.124 1.00 96.25 97 VAL A C 1
ATOM 803 O O . VAL A 1 97 ? 1.408 1.936 2.688 1.00 96.25 97 VAL A O 1
ATOM 806 N N . ALA A 1 98 ? 1.219 4.153 2.403 1.00 97.38 98 ALA A N 1
ATOM 807 C CA . ALA A 1 98 ? 1.788 4.207 1.066 1.00 97.38 98 ALA A CA 1
ATOM 808 C C . ALA A 1 98 ? 3.230 4.716 1.160 1.00 97.38 98 ALA A C 1
ATOM 810 O O . ALA A 1 98 ? 3.466 5.867 1.530 1.00 97.38 98 ALA A O 1
ATOM 811 N N . ILE A 1 99 ? 4.200 3.867 0.840 1.00 97.25 99 ILE A N 1
ATOM 812 C CA . ILE A 1 99 ? 5.601 4.270 0.709 1.00 97.25 99 ILE A CA 1
ATOM 813 C C . ILE A 1 99 ? 5.855 4.584 -0.753 1.00 97.25 99 ILE A C 1
ATOM 815 O O . ILE A 1 99 ? 5.593 3.744 -1.603 1.00 97.25 99 ILE A O 1
ATOM 819 N N . VAL A 1 100 ? 6.363 5.774 -1.047 1.00 97.69 100 VAL A N 1
ATOM 820 C CA . VAL A 1 100 ? 6.470 6.262 -2.426 1.00 97.69 100 VAL A CA 1
ATOM 821 C C . VAL A 1 100 ? 7.904 6.624 -2.781 1.00 97.69 100 VAL A C 1
ATOM 823 O O . VAL A 1 100 ? 8.600 7.275 -1.991 1.00 97.69 100 VAL A O 1
ATOM 826 N N . THR A 1 101 ? 8.337 6.226 -3.976 1.00 97.56 101 THR A N 1
ATOM 827 C CA . THR A 1 101 ? 9.526 6.800 -4.616 1.00 97.56 101 THR A CA 1
ATOM 828 C C . THR A 1 101 ? 9.196 8.160 -5.223 1.00 97.56 101 THR A C 1
ATOM 830 O O . THR A 1 101 ? 8.031 8.532 -5.388 1.00 97.56 101 THR A O 1
ATOM 833 N N . THR A 1 102 ? 10.228 8.929 -5.552 1.00 95.69 102 THR A N 1
ATOM 834 C CA . THR A 1 102 ? 10.098 10.311 -6.027 1.00 95.69 102 THR A CA 1
ATOM 835 C C . THR A 1 102 ? 9.221 10.405 -7.269 1.00 95.69 102 THR A C 1
ATOM 837 O O . THR A 1 102 ? 8.338 11.257 -7.325 1.00 95.69 102 THR A O 1
ATOM 840 N N . ARG A 1 103 ? 9.424 9.518 -8.250 1.00 95.12 103 ARG A N 1
ATOM 841 C CA . ARG A 1 103 ? 8.673 9.535 -9.515 1.00 95.12 103 ARG A CA 1
ATOM 842 C C . ARG A 1 103 ? 7.347 8.780 -9.445 1.00 95.12 103 ARG A C 1
ATOM 844 O O . ARG A 1 103 ? 6.583 8.826 -10.399 1.00 95.12 103 ARG A O 1
ATOM 851 N N . ALA A 1 104 ? 7.079 8.086 -8.342 1.00 95.75 104 ALA A N 1
ATOM 852 C CA . ALA A 1 104 ? 5.840 7.347 -8.106 1.00 95.75 104 ALA A CA 1
ATOM 853 C C . ALA A 1 104 ? 4.875 8.078 -7.159 1.00 95.75 104 ALA A C 1
ATOM 855 O O . ALA A 1 104 ? 3.829 7.534 -6.815 1.00 95.75 104 ALA A O 1
ATOM 856 N N . PHE A 1 105 ? 5.211 9.297 -6.720 1.00 95.12 105 PHE A N 1
ATOM 857 C CA . PHE A 1 105 ? 4.410 10.050 -5.752 1.00 95.12 105 PHE A CA 1
ATOM 858 C C . PHE A 1 105 ? 2.958 10.236 -6.214 1.00 95.12 105 PHE A C 1
ATOM 860 O O . PHE A 1 105 ? 2.027 9.983 -5.449 1.00 95.12 105 PHE A O 1
ATOM 867 N N . ASP A 1 106 ? 2.767 10.601 -7.482 1.00 93.44 106 ASP A N 1
ATOM 868 C CA . ASP A 1 106 ? 1.442 10.905 -8.027 1.00 93.44 106 ASP A CA 1
ATOM 869 C C . ASP A 1 106 ? 0.542 9.664 -8.121 1.00 93.44 106 ASP A C 1
ATOM 871 O O . ASP A 1 106 ? -0.682 9.787 -8.042 1.00 93.44 106 ASP A O 1
ATOM 875 N N . MET A 1 107 ? 1.132 8.462 -8.190 1.00 94.38 107 MET A N 1
ATOM 876 C CA . MET A 1 107 ? 0.398 7.196 -8.304 1.00 94.38 107 MET A CA 1
ATOM 877 C C . MET A 1 107 ? -0.556 6.956 -7.140 1.00 94.38 107 MET A C 1
ATOM 879 O O . MET A 1 107 ? -1.580 6.301 -7.309 1.00 94.38 107 MET A O 1
ATOM 883 N N . VAL A 1 108 ? -0.246 7.478 -5.952 1.00 94.56 108 VAL A N 1
ATOM 884 C CA . VAL A 1 108 ? -1.103 7.296 -4.772 1.00 94.56 108 VAL A CA 1
ATOM 885 C C . VAL A 1 108 ? -2.454 7.988 -4.944 1.00 94.56 108 VAL A C 1
ATOM 887 O O . VAL A 1 108 ? -3.449 7.514 -4.407 1.00 94.56 108 VAL A O 1
ATOM 890 N N . SER A 1 109 ? -2.496 9.076 -5.716 1.00 92.31 109 SER A N 1
ATOM 891 C CA . SER A 1 109 ? -3.725 9.827 -5.992 1.00 92.31 109 SER A CA 1
ATOM 892 C C . SER A 1 109 ? -4.527 9.286 -7.178 1.00 92.31 109 SER A C 1
ATOM 894 O O . SER A 1 109 ? -5.583 9.825 -7.514 1.00 92.31 109 SER A O 1
ATOM 896 N N . TRP A 1 110 ? -4.033 8.236 -7.840 1.00 91.38 110 TRP A N 1
ATOM 897 C CA . TRP A 1 110 ? -4.750 7.604 -8.940 1.00 91.38 110 TRP A CA 1
ATOM 898 C C . TRP A 1 110 ? -5.965 6.846 -8.422 1.00 91.38 110 TRP A C 1
ATOM 900 O O . TRP A 1 110 ? -5.934 6.200 -7.371 1.00 91.38 110 TRP A O 1
ATOM 910 N N . ARG A 1 111 ? -7.047 6.892 -9.200 1.00 89.88 111 ARG A N 1
ATOM 911 C CA . ARG A 1 111 ? -8.315 6.265 -8.825 1.00 89.88 111 ARG A CA 1
ATOM 912 C C . ARG A 1 111 ? -8.162 4.753 -8.657 1.00 89.88 111 ARG A C 1
ATOM 914 O O . ARG A 1 111 ? -8.799 4.167 -7.789 1.00 89.88 111 ARG A O 1
ATOM 921 N N . GLU A 1 112 ? -7.317 4.133 -9.468 1.00 90.06 112 GLU A N 1
ATOM 922 C CA . GLU A 1 112 ? -7.011 2.706 -9.438 1.00 90.06 112 GLU A CA 1
ATOM 923 C C . GLU A 1 112 ? -6.355 2.321 -8.106 1.00 90.06 112 GLU A C 1
ATOM 925 O O . GLU A 1 112 ? -6.754 1.341 -7.473 1.00 90.06 112 GLU A O 1
ATOM 930 N N . SER A 1 113 ? -5.427 3.155 -7.630 1.00 92.06 113 SER A N 1
ATOM 931 C CA . SER A 1 113 ? -4.721 2.979 -6.360 1.00 92.06 113 SER A CA 1
ATOM 932 C C . SER A 1 113 ? -5.648 3.083 -5.150 1.00 92.06 113 SER A C 1
ATOM 934 O O . SER A 1 113 ? -5.403 2.426 -4.135 1.00 92.06 113 SER A O 1
ATOM 936 N N . HIS A 1 114 ? -6.753 3.832 -5.246 1.00 92.38 114 HIS A N 1
ATOM 937 C CA . HIS A 1 114 ? -7.723 3.939 -4.150 1.00 92.38 114 HIS A CA 1
ATOM 938 C C . HIS A 1 114 ? -8.344 2.590 -3.777 1.00 92.38 114 HIS A C 1
ATOM 940 O O . HIS A 1 114 ? -8.713 2.400 -2.622 1.00 92.38 114 HIS A O 1
ATOM 946 N N . ASN A 1 115 ? -8.417 1.628 -4.702 1.00 91.19 115 ASN A N 1
ATOM 947 C CA . ASN A 1 115 ? -8.905 0.280 -4.394 1.00 91.19 115 ASN A CA 1
ATOM 948 C C . ASN A 1 115 ? -7.906 -0.543 -3.561 1.00 91.19 115 ASN A C 1
ATOM 950 O O . ASN A 1 115 ? -8.283 -1.566 -2.996 1.00 91.19 115 ASN A O 1
ATOM 954 N N . ILE A 1 116 ? -6.645 -0.104 -3.484 1.00 92.81 116 ILE A N 1
ATOM 955 C CA . ILE A 1 116 ? -5.540 -0.836 -2.852 1.00 92.81 116 ILE A CA 1
ATOM 956 C C . ILE A 1 116 ? -5.127 -0.197 -1.523 1.00 92.81 116 ILE A C 1
ATOM 958 O O . ILE A 1 116 ? -4.800 -0.909 -0.575 1.00 92.81 116 ILE A O 1
ATOM 962 N N . VAL A 1 117 ? -5.183 1.134 -1.412 1.00 94.88 117 VAL A N 1
ATOM 963 C CA . VAL A 1 117 ? -4.782 1.863 -0.190 1.00 94.88 117 VAL A CA 1
ATOM 964 C C . VAL A 1 117 ? -5.872 2.769 0.401 1.00 94.88 117 VAL A C 1
ATOM 966 O O . VAL A 1 117 ? -5.695 3.341 1.481 1.00 94.88 117 VAL A O 1
ATOM 969 N N . GLY A 1 118 ? -7.025 2.872 -0.259 1.00 94.12 118 GLY A N 1
ATOM 970 C CA . GLY A 1 118 ? -8.091 3.813 0.079 1.00 94.12 118 GLY A CA 1
ATOM 971 C C . GLY A 1 118 ? -7.815 5.221 -0.453 1.00 94.12 118 GLY A C 1
ATOM 972 O O . GLY A 1 118 ? -6.780 5.481 -1.059 1.00 94.12 118 GLY A O 1
ATOM 973 N N . HIS A 1 119 ? -8.748 6.144 -0.216 1.00 93.44 119 HIS A N 1
ATOM 974 C CA . HIS A 1 119 ? -8.648 7.532 -0.695 1.00 93.44 119 HIS A CA 1
ATOM 975 C C . HIS A 1 119 ? -7.583 8.356 0.040 1.00 93.44 119 HIS A C 1
ATOM 977 O O . HIS A 1 119 ? -7.040 9.307 -0.510 1.00 93.44 119 HIS A O 1
ATOM 983 N N . HIS A 1 120 ? -7.310 8.001 1.297 1.00 94.88 120 HIS A N 1
ATOM 984 C CA . HIS A 1 120 ? -6.559 8.837 2.237 1.00 94.88 120 HIS A CA 1
ATOM 985 C C . HIS A 1 120 ? -5.460 8.061 2.974 1.00 94.88 120 HIS A C 1
ATOM 987 O O . HIS A 1 120 ? -5.428 8.062 4.208 1.00 94.88 120 HIS A O 1
ATOM 993 N N . PRO A 1 121 ? -4.581 7.327 2.267 1.00 96.06 121 PRO A N 1
ATOM 994 C CA . PRO A 1 121 ? -3.530 6.570 2.926 1.00 96.06 121 PRO A CA 1
ATOM 995 C C . PRO A 1 121 ? -2.518 7.502 3.585 1.00 96.06 121 PRO A C 1
ATOM 997 O O . PRO A 1 121 ? -2.311 8.647 3.178 1.00 96.06 121 PRO A O 1
ATOM 1000 N N . ARG A 1 122 ? -1.797 6.978 4.572 1.00 95.06 122 ARG A N 1
ATOM 1001 C CA . ARG A 1 122 ? -0.644 7.685 5.119 1.00 95.06 122 ARG A CA 1
ATOM 1002 C C . ARG A 1 122 ? 0.512 7.580 4.127 1.00 95.06 122 ARG A C 1
ATOM 1004 O O . ARG A 1 122 ? 1.096 6.511 3.980 1.00 95.06 122 ARG A O 1
ATOM 1011 N N . VAL A 1 123 ? 0.864 8.687 3.483 1.00 95.94 123 VAL A N 1
ATOM 1012 C CA . VAL A 1 123 ? 1.951 8.726 2.495 1.00 95.94 123 VAL A CA 1
ATOM 1013 C C . VAL A 1 123 ? 3.287 9.018 3.173 1.00 95.94 123 VAL A C 1
ATOM 1015 O O . VAL A 1 123 ? 3.409 9.972 3.939 1.00 95.94 123 VAL A O 1
ATOM 1018 N N . ILE A 1 124 ? 4.301 8.203 2.888 1.00 95.56 124 ILE A N 1
ATOM 1019 C CA . ILE A 1 124 ? 5.673 8.383 3.371 1.00 95.56 124 ILE A CA 1
ATOM 1020 C C . ILE A 1 124 ? 6.613 8.316 2.174 1.00 95.56 124 ILE A C 1
ATOM 1022 O O . ILE A 1 124 ? 6.647 7.320 1.453 1.00 95.56 124 ILE A O 1
ATOM 1026 N N . ARG A 1 125 ? 7.418 9.359 1.965 1.00 95.88 125 ARG A N 1
ATOM 1027 C CA . ARG A 1 125 ? 8.460 9.309 0.934 1.00 95.88 125 ARG A CA 1
ATOM 1028 C C . ARG A 1 125 ? 9.574 8.394 1.403 1.00 95.88 125 ARG A C 1
ATOM 1030 O O . ARG A 1 125 ? 10.026 8.498 2.540 1.00 95.88 125 ARG A O 1
ATOM 1037 N N . ILE A 1 126 ? 10.063 7.537 0.521 1.00 95.06 126 ILE A N 1
ATOM 1038 C CA . ILE A 1 126 ? 11.127 6.581 0.840 1.00 95.06 126 ILE A CA 1
ATOM 1039 C C . ILE A 1 126 ? 12.410 7.278 1.355 1.00 95.06 126 ILE A C 1
ATOM 1041 O O . ILE A 1 126 ? 13.087 6.747 2.229 1.00 95.06 126 ILE A O 1
ATOM 1045 N N . GLN A 1 127 ? 12.696 8.510 0.913 1.00 92.50 127 GLN A N 1
ATOM 1046 C CA . GLN A 1 127 ? 13.779 9.366 1.437 1.00 92.50 127 GLN A CA 1
ATOM 1047 C C . GLN A 1 127 ? 13.617 9.765 2.910 1.00 92.50 127 GLN A C 1
ATOM 1049 O O . GLN A 1 127 ? 14.601 10.077 3.570 1.00 92.50 127 GLN A O 1
ATOM 1054 N N . GLN A 1 128 ? 12.384 9.784 3.415 1.00 92.31 128 GLN A N 1
ATOM 1055 C CA . GLN A 1 128 ? 12.053 10.155 4.792 1.00 92.31 128 GLN A CA 1
ATOM 1056 C C . GLN A 1 128 ? 12.035 8.939 5.729 1.00 92.31 128 GLN A C 1
ATOM 1058 O O . GLN A 1 128 ? 11.767 9.085 6.922 1.00 92.31 128 GLN A O 1
ATOM 1063 N N . LEU A 1 129 ? 12.289 7.731 5.213 1.00 90.00 129 LEU A N 1
ATOM 1064 C CA . LEU A 1 129 ? 12.361 6.532 6.038 1.00 90.00 129 LEU A CA 1
ATOM 1065 C C . LEU A 1 129 ? 13.647 6.559 6.872 1.0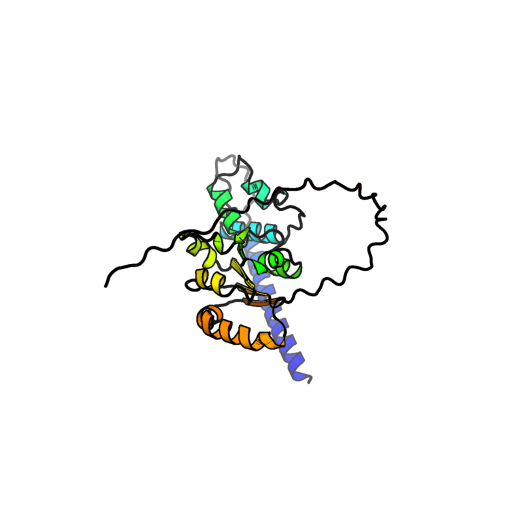0 90.00 129 LEU A C 1
ATOM 1067 O O . LEU A 1 129 ? 14.741 6.322 6.366 1.00 90.00 129 LEU A O 1
ATOM 1071 N N . GLY A 1 130 ? 13.496 6.840 8.166 1.00 84.00 130 GLY A N 1
ATOM 1072 C CA . GLY A 1 130 ? 14.560 6.686 9.158 1.00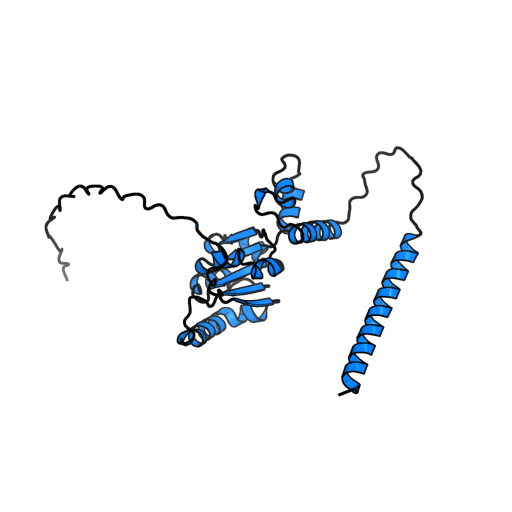 84.00 130 GLY A CA 1
ATOM 1073 C C . GLY A 1 130 ? 14.787 5.226 9.562 1.00 84.00 130 GLY A C 1
ATOM 1074 O O . GLY A 1 130 ? 14.132 4.311 9.060 1.00 84.00 130 GLY A O 1
ATOM 1075 N N . GLU A 1 131 ? 15.690 4.995 10.514 1.00 72.12 131 GLU A N 1
ATOM 1076 C CA . GLU A 1 131 ? 16.017 3.646 11.008 1.00 72.12 131 GLU A CA 1
ATOM 1077 C C . GLU A 1 131 ? 14.810 2.928 11.644 1.00 72.12 131 GLU A C 1
ATOM 1079 O O . GLU A 1 131 ? 14.641 1.722 11.456 1.00 72.12 131 GLU A O 1
ATOM 1084 N N . ASP A 1 132 ? 13.886 3.678 12.253 1.00 71.00 132 ASP A N 1
ATOM 1085 C CA . ASP A 1 132 ? 12.664 3.154 12.888 1.00 71.00 132 ASP A CA 1
ATOM 1086 C C . ASP A 1 132 ? 11.559 2.732 11.897 1.00 71.00 132 ASP A C 1
ATOM 1088 O O . ASP A 1 132 ? 10.492 2.242 12.285 1.00 71.00 132 ASP A O 1
ATOM 1092 N N . SER A 1 133 ? 11.792 2.889 10.590 1.00 79.88 133 SER A N 1
ATOM 1093 C CA . SER A 1 133 ? 10.818 2.558 9.539 1.00 79.88 133 SER A CA 1
ATOM 1094 C C . SER A 1 133 ? 10.553 1.058 9.366 1.00 79.88 133 SER A C 1
ATOM 1096 O O . SER A 1 133 ? 9.606 0.672 8.673 1.00 79.88 133 SER A O 1
ATOM 1098 N N . GLN A 1 134 ? 11.327 0.198 10.033 1.00 83.06 134 GLN A N 1
ATOM 1099 C CA . GLN A 1 134 ? 11.198 -1.255 9.934 1.00 83.06 134 GLN A CA 1
ATOM 1100 C C . GLN A 1 134 ? 9.783 -1.748 10.276 1.00 83.06 134 GLN A C 1
ATOM 1102 O O . GLN A 1 134 ? 9.269 -2.653 9.619 1.00 83.06 134 GLN A O 1
ATOM 1107 N N . ASN A 1 135 ? 9.133 -1.144 11.273 1.00 85.81 135 ASN A N 1
ATOM 1108 C CA . ASN A 1 135 ? 7.779 -1.533 11.680 1.00 85.81 135 ASN A CA 1
ATOM 1109 C C . ASN A 1 135 ? 6.720 -1.175 10.634 1.00 85.81 135 ASN A C 1
ATOM 1111 O O . ASN A 1 135 ? 5.691 -1.842 10.549 1.00 85.81 135 ASN A O 1
ATOM 1115 N N . VAL A 1 136 ? 6.969 -0.131 9.842 1.00 89.44 136 VAL A N 1
ATOM 1116 C CA . VAL A 1 136 ? 6.067 0.290 8.771 1.00 89.44 136 VAL A CA 1
ATOM 1117 C C . VAL A 1 136 ? 6.170 -0.685 7.602 1.00 89.44 136 VAL A C 1
ATOM 1119 O O . VAL A 1 136 ? 5.152 -1.202 7.160 1.00 89.44 136 VAL A O 1
ATOM 1122 N N . LEU A 1 137 ? 7.383 -0.997 7.142 1.00 89.69 137 LEU A N 1
ATOM 1123 C CA . LEU A 1 137 ? 7.595 -1.892 5.996 1.00 89.69 137 LEU A CA 1
ATOM 1124 C C . LEU A 1 137 ? 7.162 -3.341 6.264 1.00 89.69 137 LEU A C 1
ATOM 1126 O O . LEU A 1 137 ? 6.662 -4.001 5.363 1.00 89.69 137 LEU A O 1
ATOM 1130 N N . LYS A 1 138 ? 7.276 -3.814 7.512 1.00 88.81 138 LYS A N 1
ATOM 1131 C CA . LYS A 1 138 ? 6.793 -5.146 7.926 1.00 88.81 138 LYS A CA 1
ATOM 1132 C C . LYS A 1 138 ? 5.269 -5.262 8.016 1.00 88.81 138 LYS A C 1
ATOM 1134 O O . LYS A 1 138 ? 4.754 -6.353 8.248 1.00 88.81 138 LYS A O 1
ATOM 1139 N N . ASN A 1 139 ? 4.535 -4.153 7.940 1.00 89.81 139 ASN A N 1
ATOM 1140 C CA . ASN A 1 139 ? 3.083 -4.201 8.026 1.00 89.81 139 ASN A CA 1
ATOM 1141 C C . ASN A 1 139 ? 2.493 -4.662 6.686 1.00 89.81 139 ASN A C 1
ATOM 1143 O O . ASN A 1 139 ? 2.793 -4.093 5.640 1.00 89.81 139 ASN A O 1
ATOM 1147 N N . LYS A 1 140 ? 1.600 -5.654 6.725 1.00 90.81 140 LYS A N 1
ATOM 1148 C CA . LYS A 1 140 ? 0.932 -6.195 5.533 1.00 90.81 140 LYS A CA 1
ATOM 1149 C C .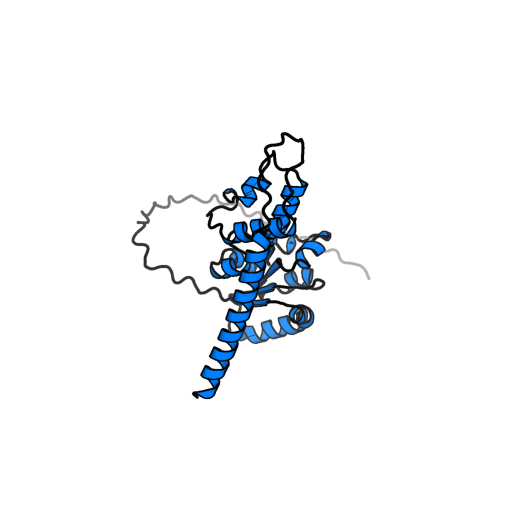 LYS A 1 140 ? 0.019 -5.194 4.826 1.00 90.81 140 LYS A C 1
ATOM 1151 O O . LYS A 1 140 ? -0.278 -5.385 3.655 1.00 90.81 140 LYS A O 1
ATOM 1156 N N . SER A 1 141 ? -0.434 -4.143 5.514 1.00 91.69 141 SER A N 1
ATOM 1157 C CA . SER A 1 141 ? -1.208 -3.055 4.898 1.00 91.69 141 SER A CA 1
ATOM 1158 C C . SER A 1 141 ? -0.339 -1.963 4.267 1.00 91.69 141 SER A C 1
ATOM 1160 O O . SER A 1 141 ? -0.873 -0.966 3.778 1.00 91.69 141 SER A O 1
ATOM 1162 N N . THR A 1 142 ? 0.988 -2.115 4.295 1.00 95.81 142 THR A N 1
ATOM 1163 C CA . THR A 1 142 ? 1.907 -1.187 3.638 1.00 95.81 142 THR A CA 1
ATOM 1164 C C . THR A 1 142 ? 2.041 -1.545 2.166 1.00 95.81 142 THR A C 1
ATOM 1166 O O . THR A 1 142 ? 2.246 -2.708 1.806 1.00 95.81 142 THR A O 1
ATOM 1169 N N . VAL A 1 143 ? 1.945 -0.527 1.318 1.00 97.75 143 VAL A N 1
ATOM 1170 C CA . VAL A 1 143 ? 2.064 -0.642 -0.134 1.00 97.75 143 VAL A CA 1
ATOM 1171 C C . VAL A 1 143 ? 3.194 0.252 -0.605 1.00 97.75 143 VAL A C 1
ATOM 1173 O O . VAL A 1 143 ? 3.249 1.432 -0.260 1.00 97.75 143 VAL A O 1
ATOM 1176 N N . VAL A 1 144 ? 4.116 -0.320 -1.372 1.00 97.81 144 VAL A N 1
ATOM 1177 C CA . VAL A 1 144 ? 5.227 0.412 -1.974 1.00 97.81 144 VAL A CA 1
ATOM 1178 C C . VAL A 1 144 ? 4.831 0.805 -3.391 1.00 97.81 144 VAL A C 1
ATOM 1180 O O . VAL A 1 144 ? 4.581 -0.057 -4.225 1.00 97.81 144 VAL A O 1
ATOM 1183 N N . PHE A 1 145 ? 4.793 2.100 -3.669 1.00 98.00 145 PHE A N 1
ATOM 1184 C CA . PHE A 1 145 ? 4.660 2.659 -5.007 1.00 98.00 145 PHE A CA 1
ATOM 1185 C C . PHE A 1 145 ? 6.045 3.069 -5.482 1.00 98.00 145 PHE A C 1
ATOM 1187 O O . PHE A 1 145 ? 6.710 3.896 -4.850 1.00 98.00 145 PHE A O 1
ATOM 1194 N N . ALA A 1 146 ? 6.492 2.487 -6.587 1.00 97.56 146 ALA A N 1
ATOM 1195 C CA . ALA A 1 146 ? 7.834 2.714 -7.089 1.00 97.56 146 ALA A CA 1
ATOM 1196 C C . ALA A 1 146 ? 7.857 2.885 -8.602 1.00 97.56 146 ALA A C 1
ATOM 1198 O O . ALA A 1 146 ? 7.136 2.218 -9.334 1.00 97.56 146 ALA A O 1
ATOM 1199 N N . SER A 1 147 ? 8.728 3.763 -9.087 1.00 96.50 147 SER A N 1
ATOM 1200 C CA . SER A 1 147 ? 9.041 3.832 -10.511 1.00 96.50 147 SER A CA 1
ATOM 1201 C C . SER A 1 147 ? 10.179 2.874 -10.834 1.00 96.50 147 SER A C 1
ATOM 1203 O O . SER A 1 147 ? 11.164 2.800 -10.097 1.00 96.50 147 SER A O 1
ATOM 1205 N N . LEU A 1 148 ? 10.111 2.207 -11.989 1.00 95.12 148 LEU A N 1
ATOM 1206 C CA . LEU A 1 148 ? 11.236 1.415 -12.504 1.00 95.12 148 LEU A CA 1
ATOM 1207 C C . LEU A 1 148 ? 12.522 2.231 -12.714 1.00 95.12 148 LEU A C 1
ATOM 1209 O O . LEU A 1 148 ? 13.596 1.648 -12.845 1.00 95.12 148 LEU A O 1
ATOM 1213 N N . LEU A 1 149 ? 12.428 3.562 -12.762 1.00 94.81 149 LEU A N 1
ATOM 1214 C CA . LEU A 1 149 ? 13.584 4.450 -12.868 1.00 94.81 149 LEU A CA 1
ATOM 1215 C C . LEU A 1 149 ? 14.203 4.811 -11.508 1.00 94.81 149 LEU A C 1
ATOM 1217 O O . LEU A 1 149 ? 15.343 5.263 -11.474 1.00 94.81 149 LEU A O 1
ATOM 1221 N N . ASP A 1 150 ? 13.508 4.558 -10.396 1.00 95.75 150 ASP A N 1
ATOM 1222 C CA . ASP A 1 150 ? 13.943 4.914 -9.038 1.00 95.75 150 ASP A CA 1
ATOM 1223 C C . ASP A 1 150 ? 14.655 3.741 -8.331 1.00 95.75 150 ASP A C 1
ATOM 1225 O O . ASP A 1 150 ? 14.526 3.533 -7.123 1.00 95.75 150 ASP A O 1
ATOM 1229 N N . ILE A 1 151 ? 15.434 2.954 -9.084 1.00 95.38 151 ILE A N 1
ATOM 1230 C CA . ILE A 1 151 ? 16.138 1.761 -8.575 1.00 95.38 151 ILE A CA 1
ATOM 1231 C C . ILE A 1 151 ? 17.031 2.108 -7.377 1.00 95.38 151 ILE A C 1
ATOM 1233 O O . ILE A 1 151 ? 17.069 1.363 -6.403 1.00 95.38 151 ILE A O 1
ATOM 1237 N N . GLU A 1 152 ? 17.740 3.235 -7.429 1.00 94.94 152 GLU A N 1
ATOM 1238 C CA . GLU A 1 152 ? 18.626 3.675 -6.344 1.00 94.94 152 GLU A CA 1
ATOM 1239 C C . GLU A 1 152 ? 17.856 4.017 -5.064 1.00 94.94 152 GLU A C 1
ATOM 1241 O O . GLU A 1 152 ? 18.330 3.751 -3.960 1.00 94.94 152 GLU A O 1
ATOM 1246 N N . GLU A 1 153 ? 16.647 4.564 -5.196 1.00 94.94 153 GLU A N 1
ATOM 1247 C CA . GLU A 1 153 ? 15.777 4.832 -4.055 1.00 94.94 153 GLU A CA 1
ATOM 1248 C C . GLU A 1 153 ? 15.311 3.527 -3.413 1.00 94.94 153 GLU A C 1
ATOM 1250 O O . GLU A 1 153 ? 15.384 3.375 -2.193 1.00 94.94 153 GLU A O 1
ATOM 1255 N N . MET A 1 154 ? 14.907 2.568 -4.248 1.00 95.88 154 MET A N 1
ATOM 1256 C CA . MET A 1 154 ? 14.434 1.249 -3.831 1.00 95.88 154 MET A CA 1
ATOM 1257 C C . MET A 1 154 ? 15.499 0.422 -3.101 1.00 95.88 154 MET A C 1
ATOM 1259 O O . MET A 1 154 ? 15.164 -0.348 -2.200 1.00 95.88 154 MET A O 1
ATOM 1263 N N . GLU A 1 155 ? 16.789 0.612 -3.401 1.00 95.31 155 GLU A N 1
ATOM 1264 C CA . GLU A 1 155 ? 17.876 -0.043 -2.653 1.00 95.31 155 GLU A CA 1
ATOM 1265 C C . GLU A 1 155 ? 17.839 0.299 -1.153 1.00 95.31 155 GLU A C 1
ATOM 1267 O O . GLU A 1 155 ? 18.188 -0.546 -0.327 1.00 95.31 155 GLU A O 1
ATOM 1272 N N . ARG A 1 156 ? 17.329 1.480 -0.762 1.00 93.06 156 ARG A N 1
ATOM 1273 C CA . ARG A 1 156 ? 17.214 1.872 0.658 1.00 93.06 156 ARG A CA 1
ATOM 1274 C C . ARG A 1 156 ? 16.295 0.953 1.455 1.00 93.06 156 ARG A C 1
ATOM 1276 O O . ARG A 1 156 ? 16.514 0.748 2.650 1.00 93.06 156 ARG A O 1
ATOM 1283 N N . ILE A 1 157 ? 15.282 0.390 0.798 1.00 93.88 157 ILE A N 1
ATOM 1284 C CA . ILE A 1 157 ? 14.308 -0.504 1.432 1.00 93.88 157 ILE A CA 1
ATOM 1285 C C . ILE A 1 157 ? 14.496 -1.972 1.052 1.00 93.88 157 ILE A C 1
ATOM 1287 O O . ILE A 1 157 ? 13.713 -2.816 1.484 1.00 93.88 157 ILE A O 1
ATOM 1291 N N . ARG A 1 158 ? 15.547 -2.302 0.294 1.00 94.12 158 ARG A N 1
ATOM 1292 C CA . ARG A 1 158 ? 15.831 -3.668 -0.167 1.00 94.12 158 ARG A CA 1
ATOM 1293 C C . ARG A 1 158 ? 15.998 -4.673 0.968 1.00 94.12 158 ARG A C 1
ATOM 1295 O O . ARG A 1 158 ? 15.682 -5.842 0.810 1.00 94.12 158 ARG A O 1
ATOM 1302 N N . ARG A 1 159 ? 16.490 -4.239 2.128 1.00 91.31 159 ARG A N 1
ATOM 1303 C CA . ARG A 1 159 ? 16.675 -5.119 3.296 1.00 91.31 159 ARG A CA 1
ATOM 1304 C C . ARG A 1 159 ? 15.372 -5.513 4.003 1.00 91.31 159 ARG A C 1
ATOM 1306 O O . ARG A 1 159 ? 15.424 -6.268 4.968 1.00 91.31 159 ARG A O 1
ATOM 1313 N N . PHE A 1 160 ? 14.233 -4.960 3.591 1.00 91.50 160 PHE A N 1
ATOM 1314 C CA . PHE A 1 160 ? 12.938 -5.216 4.212 1.00 91.50 160 PHE A CA 1
ATOM 1315 C C . PHE A 1 160 ? 12.045 -6.036 3.282 1.00 91.50 160 PHE A C 1
ATOM 1317 O O . PHE A 1 160 ? 12.112 -5.888 2.063 1.00 91.50 160 PHE A O 1
ATOM 1324 N N . SER A 1 161 ? 11.194 -6.873 3.871 1.00 90.25 161 SER A N 1
ATOM 1325 C CA . SER A 1 161 ? 10.158 -7.606 3.147 1.00 90.25 161 SER A CA 1
ATOM 1326 C C . SER A 1 161 ? 9.133 -6.625 2.585 1.00 90.25 161 SER A C 1
ATOM 1328 O O . SER A 1 161 ? 8.713 -5.692 3.277 1.00 90.25 161 SER A O 1
ATOM 1330 N N . TRP A 1 162 ? 8.736 -6.820 1.333 1.00 93.50 162 TRP A N 1
ATOM 1331 C CA . TRP A 1 162 ? 7.671 -6.044 0.707 1.00 93.50 162 TRP A CA 1
ATOM 1332 C C . TRP A 1 162 ? 6.452 -6.951 0.607 1.00 93.50 162 TRP A C 1
ATOM 1334 O O . TRP A 1 162 ? 6.567 -8.060 0.103 1.00 93.50 162 TRP A O 1
ATOM 1344 N N . HIS A 1 163 ? 5.301 -6.491 1.094 1.00 94.88 163 HIS A N 1
ATOM 1345 C CA . HIS A 1 163 ? 4.050 -7.250 0.998 1.00 94.88 163 HIS A CA 1
ATOM 1346 C C . HIS A 1 163 ? 3.270 -6.883 -0.260 1.00 94.88 163 HIS A C 1
ATOM 1348 O O . HIS A 1 163 ? 2.779 -7.754 -0.969 1.00 94.88 163 HIS A O 1
ATOM 1354 N N . ASN A 1 164 ? 3.206 -5.589 -0.574 1.00 96.88 164 ASN A N 1
ATOM 1355 C CA . ASN A 1 164 ? 2.483 -5.086 -1.732 1.00 96.88 164 ASN A CA 1
ATOM 1356 C C . ASN A 1 164 ? 3.364 -4.091 -2.484 1.00 96.88 164 ASN A C 1
ATOM 1358 O O . ASN A 1 164 ? 3.911 -3.165 -1.876 1.00 96.88 164 ASN A O 1
ATOM 1362 N N . LEU A 1 165 ? 3.481 -4.271 -3.796 1.00 97.44 165 LEU A N 1
ATOM 1363 C CA . LEU A 1 165 ? 4.298 -3.430 -4.664 1.00 97.44 165 LEU A CA 1
ATOM 1364 C C . LEU A 1 165 ? 3.509 -3.028 -5.909 1.00 97.44 165 LEU A C 1
ATOM 1366 O O . LEU A 1 165 ? 2.979 -3.879 -6.615 1.00 97.44 165 LEU A O 1
ATOM 1370 N N . ILE A 1 166 ? 3.496 -1.734 -6.203 1.00 97.31 166 ILE A N 1
ATOM 1371 C CA . ILE A 1 166 ? 2.920 -1.173 -7.420 1.00 97.31 166 ILE A CA 1
ATOM 1372 C C . ILE A 1 166 ? 4.039 -0.460 -8.175 1.00 97.31 166 ILE A C 1
ATOM 1374 O O . ILE A 1 166 ? 4.664 0.469 -7.656 1.00 97.31 166 ILE A O 1
ATOM 1378 N N . LEU A 1 167 ? 4.313 -0.917 -9.396 1.00 97.12 167 LEU A N 1
ATOM 1379 C CA . LEU A 1 167 ? 5.398 -0.413 -10.232 1.00 97.12 167 LEU A CA 1
ATOM 1380 C C . LEU A 1 167 ? 4.868 0.469 -11.362 1.00 97.12 167 LEU A C 1
ATOM 1382 O O . LEU A 1 167 ? 4.146 -0.019 -12.227 1.00 97.12 167 LEU A O 1
ATOM 1386 N N . SER A 1 168 ? 5.282 1.739 -11.406 1.00 95.75 168 SER A N 1
ATOM 1387 C CA . SER A 1 168 ? 5.070 2.590 -12.584 1.00 95.75 168 SER A CA 1
ATOM 1388 C C . SER A 1 168 ? 6.109 2.300 -13.660 1.00 95.75 168 SER A C 1
ATOM 1390 O O . SER A 1 168 ? 7.320 2.221 -13.405 1.00 95.75 168 SER A O 1
ATOM 1392 N N . THR A 1 169 ? 5.605 2.182 -14.888 1.00 94.25 169 THR A N 1
ATOM 1393 C CA . THR A 1 169 ? 6.403 1.939 -16.098 1.00 94.25 169 THR A CA 1
ATOM 1394 C C . THR A 1 169 ? 6.387 3.111 -17.089 1.00 94.25 169 THR A C 1
ATOM 1396 O O . THR A 1 169 ? 6.960 3.005 -18.166 1.00 94.25 169 THR A O 1
ATOM 1399 N N . ASP A 1 170 ? 5.808 4.252 -16.711 1.00 87.06 170 ASP A N 1
ATOM 1400 C CA . ASP A 1 170 ? 5.392 5.316 -17.650 1.00 87.06 170 ASP A CA 1
ATOM 1401 C C . ASP A 1 170 ? 6.516 6.091 -18.292 1.00 87.06 170 ASP A C 1
ATOM 1403 O O . ASP A 1 170 ? 6.471 6.445 -19.465 1.00 87.06 170 ASP A O 1
ATOM 1407 N N . ALA A 1 171 ? 7.558 6.342 -17.513 1.00 86.31 171 ALA A N 1
ATOM 1408 C CA . ALA A 1 171 ? 8.715 7.075 -17.987 1.00 86.31 171 ALA A CA 1
ATOM 1409 C C . ALA A 1 171 ? 9.690 6.182 -18.775 1.00 86.31 171 ALA A C 1
ATOM 1411 O O . ALA A 1 171 ? 10.767 6.639 -19.160 1.00 86.31 171 ALA A O 1
ATOM 1412 N N . VAL A 1 172 ? 9.354 4.904 -18.985 1.00 88.69 172 VAL A N 1
ATOM 1413 C CA . VAL A 1 172 ? 10.223 3.937 -19.651 1.00 88.69 172 VAL A CA 1
ATOM 1414 C C . VAL A 1 172 ? 9.664 3.612 -21.035 1.00 88.69 172 VAL A C 1
ATOM 1416 O O . VAL A 1 172 ? 8.627 2.960 -21.126 1.00 88.69 172 VAL A O 1
ATOM 1419 N N . PRO A 1 173 ? 10.358 3.987 -22.126 1.00 91.56 173 PRO A N 1
ATOM 1420 C CA . PRO A 1 173 ? 9.946 3.580 -23.462 1.00 91.56 173 PRO A CA 1
ATOM 1421 C C . PRO A 1 173 ? 9.876 2.053 -23.570 1.00 91.56 173 PRO A C 1
ATOM 1423 O O . PRO A 1 173 ? 10.754 1.354 -23.052 1.00 91.56 173 PRO A O 1
ATOM 1426 N N . ASP A 1 174 ? 8.888 1.532 -24.301 1.00 91.44 174 ASP A N 1
ATOM 1427 C CA . ASP A 1 174 ? 8.665 0.084 -24.449 1.00 91.44 174 ASP A CA 1
ATOM 1428 C C . ASP A 1 174 ? 9.921 -0.669 -24.929 1.00 91.44 174 ASP A C 1
ATOM 1430 O O . ASP A 1 174 ? 10.191 -1.791 -24.498 1.00 91.44 174 ASP A O 1
ATOM 1434 N N . THR A 1 175 ? 10.753 -0.023 -25.754 1.00 93.44 175 THR A N 1
ATOM 1435 C CA . THR A 1 175 ? 12.028 -0.569 -26.251 1.00 93.44 175 THR A CA 1
ATOM 1436 C C . THR A 1 175 ? 13.050 -0.844 -25.144 1.00 93.44 175 THR A C 1
ATOM 1438 O O . THR A 1 175 ? 13.861 -1.764 -25.268 1.00 93.44 175 THR A O 1
ATOM 1441 N N . PHE A 1 176 ? 13.015 -0.082 -24.049 1.00 93.75 176 PHE A N 1
ATOM 1442 C CA . PHE A 1 176 ? 13.929 -0.218 -22.911 1.00 93.75 176 PHE A CA 1
ATOM 1443 C C . PHE A 1 176 ? 13.300 -0.924 -21.710 1.00 93.75 176 PHE A C 1
ATOM 1445 O O . PHE A 1 176 ? 14.035 -1.384 -20.830 1.00 93.75 176 PHE A O 1
ATOM 1452 N N . LEU A 1 177 ? 11.972 -1.066 -21.685 1.00 93.75 177 LEU A N 1
ATOM 1453 C CA . LEU A 1 177 ? 11.232 -1.634 -20.562 1.00 93.75 177 LEU A CA 1
ATOM 1454 C C . LEU A 1 177 ? 11.746 -3.016 -20.163 1.00 93.75 177 LEU A C 1
ATOM 1456 O O . LEU A 1 177 ? 12.076 -3.234 -19.001 1.00 93.75 177 LEU A O 1
ATOM 1460 N N . MET A 1 178 ? 11.918 -3.926 -21.123 1.00 95.06 178 MET A N 1
ATOM 1461 C CA . MET A 1 178 ? 12.416 -5.279 -20.839 1.00 95.06 178 MET A CA 1
ATOM 1462 C C . MET A 1 178 ? 13.838 -5.284 -20.265 1.00 95.06 178 MET A C 1
ATOM 1464 O O . MET A 1 178 ? 14.169 -6.126 -19.427 1.00 95.06 178 MET A O 1
ATOM 1468 N N . LYS A 1 179 ? 14.690 -4.345 -20.694 1.00 96.19 179 LYS A N 1
ATOM 1469 C CA . LYS A 1 179 ? 16.064 -4.224 -20.191 1.00 96.19 179 LYS A CA 1
ATOM 1470 C C . LYS A 1 179 ? 16.067 -3.724 -18.748 1.00 96.19 179 LYS A C 1
ATOM 1472 O O . LYS A 1 179 ? 16.750 -4.309 -17.913 1.00 96.19 179 LYS A O 1
ATOM 1477 N N . ILE A 1 180 ? 15.288 -2.684 -18.454 1.00 95.44 180 ILE A N 1
ATOM 1478 C CA . ILE A 1 180 ? 15.185 -2.112 -17.106 1.00 95.44 180 ILE A CA 1
ATOM 1479 C C . ILE A 1 180 ? 14.499 -3.095 -16.157 1.00 95.44 180 ILE A C 1
ATOM 1481 O O . ILE A 1 180 ? 15.009 -3.334 -15.066 1.00 95.44 180 ILE A O 1
ATOM 1485 N N . MET A 1 181 ? 13.423 -3.751 -16.596 1.00 95.75 181 MET A N 1
ATOM 1486 C CA . MET A 1 181 ? 12.747 -4.791 -15.823 1.00 95.75 181 MET A CA 1
ATOM 1487 C C . MET A 1 181 ? 13.701 -5.934 -15.474 1.00 95.75 181 MET A C 1
ATOM 1489 O O . MET A 1 181 ? 13.729 -6.386 -14.337 1.00 95.75 181 MET A O 1
ATOM 1493 N N . ARG A 1 182 ? 14.550 -6.373 -16.414 1.00 96.81 182 ARG A N 1
ATOM 1494 C CA . ARG A 1 182 ? 15.569 -7.393 -16.127 1.00 96.81 182 ARG A CA 1
ATOM 1495 C C . ARG A 1 182 ? 16.531 -6.944 -15.029 1.00 96.81 182 ARG A C 1
ATOM 1497 O O . ARG A 1 182 ? 16.820 -7.732 -14.135 1.00 96.81 182 ARG A O 1
ATOM 1504 N N . VAL A 1 183 ? 17.014 -5.702 -15.086 1.00 96.69 183 VAL A N 1
ATOM 1505 C CA . VAL A 1 183 ? 17.894 -5.142 -14.045 1.00 96.69 183 VAL A CA 1
ATOM 1506 C C . VAL A 1 183 ? 17.166 -5.079 -12.700 1.00 96.69 183 VAL A C 1
ATOM 1508 O O . VAL A 1 183 ? 17.733 -5.461 -11.678 1.00 96.69 183 VAL A O 1
ATOM 1511 N N . PHE A 1 184 ? 15.900 -4.659 -12.701 1.00 96.88 184 PHE A N 1
ATOM 1512 C CA . PHE A 1 184 ? 15.059 -4.607 -11.509 1.00 96.88 184 PHE A CA 1
ATOM 1513 C C . PHE A 1 184 ? 14.869 -6.000 -10.885 1.00 96.88 184 PHE A C 1
ATOM 1515 O O . PHE A 1 184 ? 15.156 -6.189 -9.705 1.00 96.88 184 PHE A O 1
ATOM 1522 N N . LEU A 1 185 ? 14.488 -7.000 -11.686 1.00 96.31 185 LEU A N 1
ATOM 1523 C CA . LEU A 1 185 ? 14.327 -8.392 -11.252 1.00 96.31 185 LEU A CA 1
ATOM 1524 C C . LEU A 1 185 ? 15.637 -8.991 -10.725 1.00 96.31 185 LEU A C 1
ATOM 1526 O O . LEU A 1 185 ? 15.628 -9.702 -9.726 1.00 96.31 185 LEU A O 1
ATOM 1530 N N . GLN A 1 186 ? 16.774 -8.692 -11.358 1.00 97.19 186 GLN A N 1
ATOM 1531 C CA . GLN A 1 186 ? 18.080 -9.158 -10.883 1.00 97.19 186 GLN A CA 1
ATOM 1532 C C . GLN A 1 186 ? 18.446 -8.573 -9.515 1.00 97.19 186 GLN A C 1
ATOM 1534 O O . GLN A 1 186 ? 19.045 -9.264 -8.694 1.00 97.19 186 GLN A O 1
ATOM 1539 N N . LYS A 1 187 ? 18.092 -7.311 -9.258 1.00 96.94 187 LYS A N 1
ATOM 1540 C CA . LYS A 1 187 ? 18.407 -6.631 -7.995 1.00 96.94 187 LYS A CA 1
ATOM 1541 C C . LYS A 1 187 ? 17.461 -7.007 -6.859 1.00 96.94 187 LYS A C 1
ATOM 1543 O O . LYS A 1 187 ? 17.918 -7.265 -5.745 1.00 96.94 187 LYS A O 1
ATOM 1548 N N . PHE A 1 188 ? 16.164 -7.046 -7.147 1.00 97.12 188 PHE A N 1
ATOM 1549 C CA . PHE A 1 188 ? 15.106 -7.157 -6.142 1.00 97.12 188 PHE A CA 1
ATOM 1550 C C . PHE A 1 188 ? 14.362 -8.489 -6.180 1.00 97.12 188 PHE A C 1
ATOM 1552 O O . PHE A 1 188 ? 13.400 -8.661 -5.442 1.00 97.12 188 PHE A O 1
ATOM 1559 N N . GLY A 1 189 ? 14.805 -9.453 -6.991 1.00 96.38 189 GLY A N 1
ATOM 1560 C CA . GLY A 1 189 ? 14.130 -10.742 -7.158 1.00 96.38 189 GLY A CA 1
ATOM 1561 C C . GLY A 1 189 ? 13.817 -11.450 -5.841 1.00 96.38 189 GLY A C 1
ATOM 1562 O O . GLY A 1 189 ? 12.729 -11.991 -5.702 1.00 96.38 189 GLY A O 1
ATOM 1563 N N . ALA A 1 190 ? 14.708 -11.371 -4.846 1.00 95.62 190 ALA A N 1
ATOM 1564 C CA . ALA A 1 190 ? 14.456 -11.924 -3.514 1.00 95.62 190 ALA A CA 1
ATOM 1565 C C . ALA A 1 190 ? 13.246 -11.271 -2.819 1.00 95.62 190 ALA A C 1
ATOM 1567 O O . ALA A 1 190 ? 12.378 -11.981 -2.327 1.00 95.62 190 ALA A O 1
ATOM 1568 N N . ASN A 1 191 ? 13.146 -9.937 -2.839 1.00 95.38 191 ASN A N 1
ATOM 1569 C CA . ASN A 1 191 ? 12.009 -9.205 -2.272 1.00 95.38 191 ASN A CA 1
ATOM 1570 C C . ASN A 1 191 ? 10.703 -9.510 -3.014 1.00 95.38 191 ASN A C 1
ATOM 1572 O O . ASN A 1 191 ? 9.646 -9.563 -2.398 1.00 95.38 191 ASN A O 1
ATOM 1576 N N . LEU A 1 192 ? 10.773 -9.725 -4.332 1.00 95.25 192 LEU A N 1
ATOM 1577 C CA . LEU A 1 192 ? 9.594 -10.023 -5.147 1.00 95.25 192 LEU A CA 1
ATOM 1578 C C . LEU A 1 192 ? 8.994 -11.401 -4.854 1.00 95.25 192 LEU A C 1
ATOM 1580 O O . LEU A 1 192 ? 7.796 -11.584 -5.042 1.00 95.25 192 LEU A O 1
ATOM 1584 N N . MET A 1 193 ? 9.799 -12.355 -4.376 1.00 94.06 193 MET A N 1
ATOM 1585 C CA . MET A 1 193 ? 9.311 -13.680 -3.974 1.00 94.06 193 MET A CA 1
ATOM 1586 C C . MET A 1 193 ? 8.463 -13.643 -2.697 1.00 94.06 193 MET A C 1
ATOM 1588 O O . MET A 1 193 ? 7.713 -14.582 -2.446 1.00 94.06 193 MET A O 1
ATOM 1592 N N . GLU A 1 194 ? 8.593 -12.587 -1.892 1.00 92.81 194 GLU A N 1
ATOM 1593 C CA . GLU A 1 194 ? 7.854 -12.403 -0.637 1.00 92.81 194 GLU A CA 1
ATOM 1594 C C . GLU A 1 194 ? 6.586 -11.551 -0.806 1.00 92.81 194 GLU A C 1
ATOM 1596 O O . GLU A 1 194 ? 5.862 -11.340 0.167 1.00 92.81 194 GLU A O 1
ATOM 1601 N N . LEU A 1 195 ? 6.308 -11.066 -2.023 1.00 95.06 195 LEU A N 1
ATOM 1602 C CA . LEU A 1 195 ? 5.140 -10.236 -2.292 1.00 95.06 195 LEU A CA 1
ATOM 1603 C C . LEU A 1 195 ? 3.847 -11.048 -2.202 1.00 95.06 195 LEU A C 1
ATOM 1605 O O . LEU A 1 195 ? 3.683 -12.075 -2.859 1.00 95.06 195 LEU A O 1
ATOM 1609 N N . ASP A 1 196 ? 2.891 -10.507 -1.454 1.00 95.50 196 ASP A N 1
ATOM 1610 C CA . ASP A 1 196 ? 1.499 -10.944 -1.460 1.00 95.50 196 ASP A CA 1
ATOM 1611 C C . ASP A 1 196 ? 0.770 -10.386 -2.702 1.00 95.50 196 ASP A C 1
ATOM 1613 O O . ASP A 1 196 ? -0.099 -11.045 -3.276 1.00 95.50 196 ASP A O 1
ATOM 1617 N N . HIS A 1 197 ? 1.140 -9.176 -3.139 1.00 95.12 197 HIS A N 1
ATOM 1618 C CA . HIS A 1 197 ? 0.546 -8.504 -4.293 1.00 95.12 197 HIS A CA 1
ATOM 1619 C C . HIS A 1 197 ? 1.576 -7.703 -5.100 1.00 95.12 197 HIS A C 1
ATOM 1621 O O . HIS A 1 197 ? 2.378 -6.947 -4.545 1.00 95.12 197 HIS A O 1
ATOM 1627 N N . VAL A 1 198 ? 1.515 -7.834 -6.427 1.00 96.06 198 VAL A N 1
ATOM 1628 C CA . VAL A 1 198 ? 2.290 -7.028 -7.373 1.00 96.06 198 VAL A CA 1
ATOM 1629 C C . VAL A 1 198 ? 1.385 -6.524 -8.487 1.00 96.06 198 VAL A C 1
ATOM 1631 O O . VAL A 1 198 ? 0.624 -7.306 -9.059 1.00 96.06 198 VAL A O 1
ATOM 1634 N N . ASP A 1 199 ? 1.494 -5.238 -8.804 1.00 95.50 199 ASP A N 1
ATOM 1635 C CA . ASP A 1 199 ? 0.806 -4.631 -9.939 1.00 95.50 199 ASP A CA 1
ATOM 1636 C C . ASP A 1 199 ? 1.747 -3.722 -10.741 1.00 95.50 199 ASP A C 1
ATOM 1638 O O . ASP A 1 199 ? 2.710 -3.155 -10.215 1.00 95.50 199 ASP A O 1
ATOM 1642 N N . PHE A 1 200 ? 1.471 -3.601 -12.035 1.00 94.25 200 PHE A N 1
ATOM 1643 C CA . PHE A 1 200 ? 2.203 -2.748 -12.961 1.00 94.25 200 PHE A CA 1
ATOM 1644 C C . PHE A 1 200 ? 1.253 -1.691 -13.484 1.00 94.25 200 PHE A C 1
ATOM 1646 O O . PHE A 1 200 ? 0.420 -1.952 -14.352 1.00 94.25 200 PHE A O 1
ATOM 1653 N N . SER A 1 201 ? 1.405 -0.475 -12.984 1.00 91.94 201 SER A N 1
ATOM 1654 C CA . SER A 1 201 ? 0.586 0.624 -13.450 1.00 91.94 201 SER A CA 1
ATOM 1655 C C . SER A 1 201 ? 1.271 1.315 -14.621 1.00 91.94 201 SER A C 1
ATOM 1657 O O . SER A 1 201 ? 2.474 1.609 -14.611 1.00 91.94 201 SER A O 1
ATOM 1659 N N . ARG A 1 202 ? 0.468 1.575 -15.648 1.00 87.25 202 ARG A N 1
ATOM 1660 C CA . ARG A 1 202 ? 0.771 2.596 -16.634 1.00 87.25 202 ARG A CA 1
ATOM 1661 C C . ARG A 1 202 ? -0.167 3.763 -16.381 1.00 87.25 202 ARG A C 1
ATOM 1663 O O . ARG A 1 202 ? -1.373 3.543 -16.343 1.00 87.25 202 ARG A O 1
ATOM 1670 N N . SER A 1 203 ? 0.368 4.965 -16.208 1.00 73.25 203 SER A N 1
ATOM 1671 C CA . SER A 1 203 ? -0.289 6.226 -16.519 1.00 73.25 203 SER A CA 1
ATOM 1672 C C . SER A 1 203 ? -0.994 6.028 -17.848 1.00 73.25 203 SER A C 1
ATOM 1674 O O . SER A 1 203 ? -0.394 6.143 -18.919 1.00 73.25 203 SER A O 1
ATOM 1676 N N . SER A 1 204 ? -2.287 5.726 -17.786 1.00 61.78 204 SER A N 1
ATOM 1677 C CA . SER A 1 204 ? -3.157 6.049 -18.894 1.00 61.78 204 SER A CA 1
ATOM 1678 C C . SER A 1 204 ? -2.958 7.542 -19.084 1.00 61.78 204 SER A C 1
ATOM 1680 O O . SER A 1 204 ? -3.305 8.305 -18.177 1.00 61.78 204 SER A O 1
ATOM 1682 N N . GLU A 1 205 ? -2.317 7.953 -20.184 1.00 60.50 205 GLU A N 1
ATOM 1683 C CA . GLU A 1 205 ? -2.357 9.347 -20.611 1.00 60.50 205 GLU A CA 1
ATOM 1684 C C . GLU A 1 205 ? -3.791 9.797 -20.390 1.00 60.50 205 GLU A C 1
ATOM 1686 O O . GLU A 1 205 ? -4.723 9.185 -20.922 1.00 60.50 205 GLU A O 1
ATOM 1691 N N . SER A 1 206 ? -3.971 10.759 -19.486 1.00 52.22 206 SER A N 1
ATOM 1692 C CA . SER A 1 206 ? -5.287 11.312 -19.238 1.00 52.22 206 SER A CA 1
ATOM 1693 C C . SER A 1 206 ? -5.722 11.878 -20.576 1.00 52.22 206 SER A C 1
ATOM 1695 O O . SER A 1 206 ? -5.223 12.913 -21.010 1.00 52.22 206 SER A O 1
ATOM 1697 N N . ILE A 1 207 ? -6.578 11.140 -21.286 1.00 53.81 207 ILE A N 1
ATOM 1698 C CA . ILE A 1 207 ? -7.236 11.650 -22.476 1.00 53.81 207 ILE A CA 1
ATOM 1699 C C . ILE A 1 207 ? -7.924 12.911 -21.961 1.00 53.81 207 ILE A C 1
ATOM 1701 O O . ILE A 1 207 ? -8.763 12.785 -21.062 1.00 53.81 207 ILE A O 1
ATOM 1705 N N . PRO A 1 208 ? -7.509 14.111 -22.407 1.00 54.44 208 PRO A N 1
ATOM 1706 C CA . PRO A 1 208 ? -8.051 15.344 -21.874 1.00 54.44 208 PRO A CA 1
ATOM 1707 C C . PRO A 1 208 ? -9.554 15.275 -22.077 1.00 54.44 208 PRO A C 1
ATOM 1709 O O . PRO A 1 208 ? -10.007 15.137 -23.211 1.00 54.44 208 PRO A O 1
ATOM 1712 N N . ASP A 1 209 ? -10.292 15.268 -20.968 1.00 55.91 209 ASP A N 1
ATOM 1713 C CA . ASP A 1 209 ? -11.730 15.052 -20.960 1.00 55.91 209 ASP A CA 1
ATOM 1714 C C . ASP A 1 209 ? -12.378 16.086 -21.899 1.00 55.91 209 ASP A C 1
ATOM 1716 O O . ASP A 1 209 ? -12.370 17.283 -21.586 1.00 55.91 209 ASP A O 1
ATOM 1720 N N . PRO A 1 210 ? -12.904 15.679 -23.072 1.00 65.75 210 PRO A N 1
ATOM 1721 C CA . PRO A 1 210 ? -13.480 16.619 -24.030 1.00 65.75 210 PRO A CA 1
ATOM 1722 C C . PRO A 1 210 ? -14.790 17.241 -23.509 1.00 65.75 210 PRO A C 1
ATOM 1724 O O . PRO A 1 210 ? -15.382 18.084 -24.180 1.00 65.75 210 PRO A O 1
ATOM 1727 N N . SER A 1 211 ? -15.237 16.851 -22.309 1.00 62.66 211 SER A N 1
ATOM 1728 C CA . SER A 1 211 ? -16.488 17.265 -21.672 1.00 62.66 211 SER A CA 1
ATOM 1729 C C . SER A 1 211 ? -16.440 18.606 -20.929 1.00 62.66 211 SER A C 1
ATOM 1731 O O . SER A 1 211 ? -17.451 18.977 -20.334 1.00 62.66 211 SER A O 1
ATOM 1733 N N . LEU A 1 212 ? -15.320 19.341 -20.918 1.00 51.97 212 LEU A N 1
ATOM 1734 C CA . LEU A 1 212 ? -15.254 20.678 -20.305 1.00 51.97 212 LEU A CA 1
ATOM 1735 C C . LEU A 1 212 ? -15.347 21.787 -21.370 1.00 51.97 212 LEU A C 1
ATOM 1737 O O . LEU A 1 212 ? -14.321 22.248 -21.878 1.00 51.97 212 LEU A O 1
ATOM 1741 N N . PRO A 1 213 ? -16.561 22.255 -21.720 1.00 58.19 213 PRO A N 1
ATOM 1742 C CA . PRO A 1 213 ? -16.728 23.401 -22.598 1.00 58.19 213 PRO A CA 1
ATOM 1743 C C . PRO A 1 213 ? -16.274 24.688 -21.895 1.00 58.19 213 PRO A C 1
ATOM 1745 O O . PRO A 1 213 ? -16.805 25.072 -20.858 1.00 58.19 213 PRO A O 1
ATOM 1748 N N . GLY A 1 214 ? -15.315 25.377 -22.516 1.00 55.06 214 GLY A N 1
ATOM 1749 C CA . GLY A 1 214 ? -15.228 26.838 -22.512 1.00 55.06 214 GLY A CA 1
ATOM 1750 C C . GLY A 1 214 ? -15.029 27.528 -21.161 1.00 55.06 214 GLY A C 1
ATOM 1751 O O . GLY A 1 214 ? -15.892 28.281 -20.721 1.00 55.06 214 GLY A O 1
ATOM 1752 N N . LEU A 1 215 ? -13.841 27.405 -20.567 1.00 49.53 215 LEU A N 1
ATOM 1753 C CA . LEU A 1 215 ? -13.296 28.519 -19.786 1.00 49.53 215 LEU A CA 1
ATOM 1754 C C . LEU A 1 215 ? -12.545 29.434 -20.754 1.00 49.53 215 LEU A C 1
ATOM 1756 O O . LEU A 1 215 ? -11.384 29.198 -21.087 1.00 49.53 215 LEU A O 1
ATOM 1760 N N . ASP A 1 216 ? -13.260 30.457 -21.229 1.00 51.50 216 ASP A N 1
ATOM 1761 C CA . ASP A 1 216 ? -12.730 31.590 -21.984 1.00 51.50 216 ASP A CA 1
ATOM 1762 C C . ASP A 1 216 ? -11.497 32.161 -21.267 1.00 51.50 216 ASP A C 1
ATOM 1764 O O . ASP A 1 216 ? -11.587 32.958 -20.326 1.00 51.50 216 ASP A O 1
ATOM 1768 N N . ARG A 1 217 ? -10.307 31.761 -21.727 1.00 49.53 217 ARG A N 1
ATOM 1769 C CA . ARG A 1 217 ? -9.054 32.454 -21.434 1.00 49.53 217 ARG A CA 1
ATOM 1770 C C . ARG A 1 217 ? -9.127 33.819 -22.112 1.00 49.53 217 ARG A C 1
ATOM 1772 O O . ARG A 1 217 ? -8.643 34.006 -23.225 1.00 49.53 217 ARG A O 1
ATOM 1779 N N . LYS A 1 218 ? -9.720 34.798 -21.425 1.00 57.56 218 LYS A N 1
ATOM 1780 C CA . LYS A 1 218 ? -9.508 36.211 -21.740 1.00 57.56 218 LYS A CA 1
ATOM 1781 C C . LYS A 1 218 ? -8.005 36.469 -21.713 1.00 57.56 218 LYS A C 1
ATOM 1783 O O . LYS A 1 218 ? -7.368 36.385 -20.666 1.00 57.56 218 LYS A O 1
ATOM 1788 N N . ALA A 1 219 ? -7.458 36.757 -22.890 1.00 52.88 219 ALA A N 1
ATOM 1789 C CA . ALA A 1 219 ? -6.088 37.181 -23.096 1.00 52.88 219 ALA A CA 1
ATOM 1790 C C . ALA A 1 219 ? -5.804 38.442 -22.263 1.00 52.88 219 ALA A C 1
ATOM 1792 O O . ALA A 1 219 ? -6.128 39.564 -22.655 1.00 52.88 219 ALA A O 1
ATOM 1793 N N . GLY A 1 220 ? -5.210 38.248 -21.087 1.00 55.00 220 GLY A N 1
ATOM 1794 C CA . GLY A 1 220 ? -4.559 39.312 -20.343 1.00 55.00 220 GLY A CA 1
ATOM 1795 C C . GLY A 1 220 ? -3.310 39.731 -21.108 1.00 55.00 220 GLY A C 1
ATOM 1796 O O . GLY A 1 220 ? -2.373 38.947 -21.242 1.00 55.00 220 GLY A O 1
ATOM 1797 N N . LYS A 1 221 ? -3.327 40.955 -21.642 1.00 55.34 221 LYS A N 1
ATOM 1798 C CA . LYS A 1 221 ? -2.166 41.649 -22.210 1.00 55.34 221 LYS A CA 1
ATOM 1799 C C . LYS A 1 221 ? -0.955 41.477 -21.288 1.00 55.34 221 LYS A C 1
ATOM 1801 O O . LYS A 1 221 ? -0.966 41.969 -20.163 1.00 55.34 221 LYS A O 1
ATOM 1806 N N . LEU A 1 222 ? 0.089 40.819 -21.791 1.00 46.66 222 LEU A N 1
ATOM 1807 C CA . LEU A 1 222 ? 1.424 40.880 -21.209 1.00 46.66 222 LEU A CA 1
ATOM 1808 C C . LEU A 1 222 ? 1.928 42.324 -21.306 1.00 46.66 222 LEU A C 1
ATOM 1810 O O . LEU A 1 222 ? 2.297 42.795 -22.383 1.00 46.66 222 LEU A O 1
ATOM 1814 N N . SER A 1 223 ? 1.948 43.019 -20.174 1.00 55.47 223 SER A N 1
ATOM 1815 C CA . SER A 1 223 ? 2.802 44.187 -20.004 1.00 55.47 223 SER A CA 1
ATOM 1816 C C . SER A 1 223 ? 4.252 43.711 -19.979 1.00 55.47 223 SER A C 1
ATOM 1818 O O . SER A 1 223 ? 4.653 42.914 -19.134 1.00 55.47 223 SER A O 1
ATOM 1820 N N . ARG A 1 224 ? 5.008 44.193 -20.962 1.00 55.78 224 ARG A N 1
ATOM 1821 C CA . ARG A 1 224 ? 6.457 44.082 -21.118 1.00 55.78 224 ARG A CA 1
ATOM 1822 C C . ARG A 1 224 ? 7.142 44.590 -19.843 1.00 55.78 224 ARG A C 1
ATOM 1824 O O . ARG A 1 224 ? 7.169 45.792 -19.607 1.00 55.78 224 ARG A O 1
ATOM 1831 N N . VAL A 1 225 ? 7.645 43.675 -19.018 1.00 64.06 225 VAL A N 1
ATOM 1832 C CA . VAL A 1 225 ? 8.554 43.996 -17.911 1.00 64.06 225 VAL A CA 1
ATOM 1833 C C . VAL A 1 225 ? 9.948 44.122 -18.515 1.00 64.06 225 VAL A C 1
ATOM 1835 O O . VAL A 1 225 ? 10.460 43.169 -19.099 1.00 64.06 225 VAL A O 1
ATOM 1838 N N . GLU A 1 226 ? 10.513 45.323 -18.445 1.00 58.53 226 GLU A N 1
ATOM 1839 C CA . GLU A 1 226 ? 11.903 45.591 -18.799 1.00 58.53 226 GLU A CA 1
ATOM 1840 C C . GLU A 1 226 ? 12.826 44.870 -17.816 1.00 58.53 226 GLU A C 1
ATOM 1842 O O . GLU A 1 226 ? 12.761 45.064 -16.601 1.00 58.53 226 GLU A O 1
ATOM 1847 N N . THR A 1 227 ? 13.668 44.000 -18.359 1.00 63.34 227 THR A N 1
ATOM 1848 C CA . THR A 1 227 ? 14.745 43.325 -17.642 1.00 63.34 227 THR A CA 1
ATOM 1849 C C . THR A 1 227 ? 15.881 44.327 -17.409 1.00 63.34 227 THR A C 1
ATOM 1851 O O . THR A 1 227 ? 16.362 44.900 -18.388 1.00 63.34 227 THR A O 1
ATOM 1854 N N . PRO A 1 228 ? 16.346 44.555 -16.169 1.00 60.88 228 PRO A N 1
ATOM 1855 C CA . PRO A 1 228 ? 17.529 45.372 -15.933 1.00 60.88 228 PRO A CA 1
ATOM 1856 C C . PRO A 1 228 ? 18.794 44.621 -16.371 1.00 60.88 228 PRO A C 1
ATOM 1858 O O . PRO A 1 228 ? 18.991 43.451 -16.034 1.00 60.88 228 PRO A O 1
ATOM 1861 N N . GLU A 1 229 ? 19.641 45.309 -17.135 1.00 62.28 229 GLU A N 1
ATOM 1862 C CA . GLU A 1 229 ? 20.961 44.844 -17.557 1.00 62.28 229 GLU A CA 1
ATOM 1863 C C . GLU A 1 229 ? 21.862 44.608 -16.335 1.00 62.28 229 GLU A C 1
ATOM 1865 O O . GLU A 1 229 ? 22.082 45.502 -15.516 1.00 62.28 229 GLU A O 1
ATOM 1870 N N . ILE A 1 230 ? 22.390 43.389 -16.210 1.00 65.44 230 ILE A N 1
ATOM 1871 C CA . ILE A 1 230 ? 23.396 43.030 -15.206 1.00 65.44 230 ILE A CA 1
ATOM 1872 C C . ILE A 1 230 ? 24.782 43.234 -15.842 1.00 65.44 230 ILE A C 1
ATOM 1874 O O . ILE A 1 230 ? 25.049 42.639 -16.889 1.00 65.44 230 ILE A O 1
ATOM 1878 N N . PRO A 1 231 ? 25.685 44.028 -15.239 1.00 62.22 231 PRO A N 1
ATOM 1879 C CA . PRO A 1 231 ? 27.033 44.211 -15.758 1.00 62.22 231 PR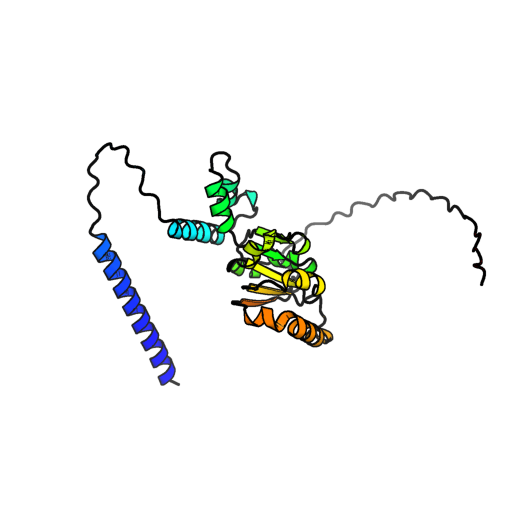O A CA 1
ATOM 1880 C C . PRO A 1 231 ? 27.874 42.941 -15.571 1.00 62.22 231 PRO A C 1
ATOM 1882 O O . PRO A 1 231 ? 27.988 42.390 -14.476 1.00 62.22 231 PRO A O 1
ATOM 1885 N N . ILE A 1 232 ? 28.487 42.497 -16.667 1.00 57.12 232 ILE A N 1
ATOM 1886 C CA . ILE A 1 232 ? 29.438 41.386 -16.716 1.00 57.12 232 ILE A CA 1
ATOM 1887 C C . ILE A 1 232 ? 30.776 41.884 -16.158 1.00 57.12 232 ILE A C 1
ATOM 1889 O O . ILE A 1 232 ? 31.473 42.667 -16.799 1.00 57.12 232 ILE A O 1
ATOM 1893 N N . ALA A 1 233 ? 31.144 41.421 -14.964 1.00 60.38 233 ALA A N 1
ATOM 1894 C CA . ALA A 1 233 ? 32.490 41.586 -14.433 1.00 60.38 233 ALA A CA 1
ATOM 1895 C C . ALA A 1 233 ? 33.400 40.484 -15.002 1.00 60.38 233 ALA A C 1
ATOM 1897 O O . ALA A 1 233 ? 33.354 39.331 -14.576 1.00 60.38 233 ALA A O 1
ATOM 1898 N N . THR A 1 234 ? 34.233 40.842 -15.976 1.00 62.16 234 THR A N 1
ATOM 1899 C CA . THR A 1 234 ? 35.399 40.059 -16.406 1.00 62.16 234 THR A CA 1
ATOM 1900 C C . THR A 1 234 ? 36.440 40.038 -15.286 1.00 62.16 234 THR A C 1
ATOM 1902 O O . THR A 1 234 ? 37.116 41.037 -15.044 1.00 62.16 234 THR A O 1
ATOM 1905 N N . GLY A 1 235 ? 36.543 38.905 -14.588 1.00 58.56 235 GLY A N 1
ATOM 1906 C CA . GLY A 1 235 ? 37.570 38.618 -13.585 1.00 58.56 235 GLY A CA 1
ATOM 1907 C C . GLY A 1 235 ? 38.679 37.743 -14.168 1.00 58.56 235 GLY A C 1
ATOM 1908 O O . GLY A 1 235 ? 38.411 36.694 -14.747 1.00 58.56 235 GLY A O 1
ATOM 1909 N N . ASN A 1 236 ? 39.909 38.229 -14.029 1.00 53.91 236 ASN A N 1
ATOM 1910 C CA . ASN A 1 236 ? 41.140 37.756 -14.654 1.00 53.91 236 ASN A CA 1
ATOM 1911 C C . ASN A 1 236 ? 41.606 36.354 -14.230 1.00 53.91 236 ASN A C 1
ATOM 1913 O O . ASN A 1 236 ? 41.417 35.919 -13.097 1.00 53.91 236 ASN A O 1
ATOM 1917 N N . ALA A 1 237 ? 42.314 35.722 -15.167 1.00 56.19 237 ALA A N 1
ATOM 1918 C CA . ALA A 1 237 ? 43.138 34.536 -14.994 1.00 56.19 237 ALA A CA 1
ATOM 1919 C C . ALA A 1 237 ? 44.459 34.849 -14.261 1.00 56.19 237 ALA A C 1
ATOM 1921 O O . ALA A 1 237 ? 45.165 35.778 -14.645 1.00 56.19 237 ALA A O 1
ATOM 1922 N N . ALA A 1 238 ? 44.774 34.047 -13.244 1.00 57.53 238 ALA A N 1
ATOM 1923 C CA . ALA A 1 238 ? 46.080 33.757 -12.627 1.00 57.53 238 ALA A CA 1
ATOM 1924 C C . ALA A 1 238 ? 45.766 32.751 -11.494 1.00 57.53 238 ALA A C 1
ATOM 1926 O O . ALA A 1 238 ? 44.700 32.840 -10.896 1.00 57.53 238 ALA A O 1
ATOM 1927 N N . ASP A 1 239 ? 46.536 31.748 -11.104 1.00 59.59 239 ASP A N 1
ATOM 1928 C CA . ASP A 1 239 ? 47.902 31.329 -11.372 1.00 59.59 239 ASP A CA 1
ATOM 1929 C C . ASP A 1 239 ? 47.959 29.860 -10.894 1.00 59.59 239 ASP A C 1
ATOM 1931 O O . ASP A 1 239 ? 47.311 29.511 -9.900 1.00 59.59 239 ASP A O 1
ATOM 1935 N N . ALA A 1 240 ? 48.681 28.982 -11.587 1.00 59.91 240 ALA A N 1
ATOM 1936 C CA . ALA A 1 240 ? 48.832 27.578 -11.191 1.00 59.91 240 ALA A CA 1
ATOM 1937 C C . ALA A 1 240 ? 50.154 27.389 -10.425 1.00 59.91 240 ALA A C 1
ATOM 1939 O O . ALA A 1 240 ? 51.198 27.765 -10.957 1.00 59.91 240 ALA A O 1
ATOM 1940 N N . PRO A 1 241 ? 50.173 26.778 -9.223 1.00 65.25 241 PRO A N 1
ATOM 1941 C CA . PRO A 1 241 ? 51.427 26.451 -8.562 1.00 65.25 241 PRO A CA 1
ATOM 1942 C C . PRO A 1 241 ? 51.963 25.093 -9.031 1.00 65.25 241 PRO A C 1
ATOM 1944 O O . PRO A 1 241 ? 51.332 24.046 -8.871 1.00 65.25 241 PRO A O 1
ATOM 1947 N N . SER A 1 242 ? 53.169 25.135 -9.588 1.00 64.50 242 SER A N 1
ATOM 1948 C CA . SER A 1 242 ? 54.032 23.992 -9.876 1.00 64.50 242 SER A CA 1
ATOM 1949 C C . SER A 1 242 ? 54.437 23.269 -8.585 1.00 64.50 242 SER A C 1
ATOM 1951 O O . SER A 1 242 ? 54.932 23.897 -7.649 1.00 64.50 242 SER A O 1
ATOM 1953 N N . LEU A 1 243 ? 54.276 21.945 -8.547 1.00 62.28 243 LEU A N 1
ATOM 1954 C CA . LEU A 1 243 ? 54.854 21.075 -7.517 1.00 62.28 243 LEU A CA 1
ATOM 1955 C C . LEU A 1 243 ? 56.294 20.682 -7.899 1.00 62.28 243 LEU A C 1
ATOM 1957 O O . LEU A 1 243 ? 56.537 20.399 -9.075 1.00 62.28 243 LEU A O 1
ATOM 1961 N N . PRO A 1 244 ? 57.242 20.635 -6.945 1.00 72.06 244 PRO A N 1
ATOM 1962 C CA . PRO A 1 244 ? 58.568 20.081 -7.179 1.00 72.06 244 PRO A CA 1
ATOM 1963 C C . PRO A 1 244 ? 58.565 18.548 -7.053 1.00 72.06 244 PRO A C 1
ATOM 1965 O O . PRO A 1 244 ? 57.751 17.974 -6.327 1.00 72.06 244 PRO A O 1
ATOM 1968 N N . LEU A 1 245 ? 59.483 17.936 -7.805 1.00 67.50 245 LEU A N 1
ATOM 1969 C CA . LEU A 1 245 ? 59.828 16.509 -7.845 1.00 67.50 245 LEU A CA 1
ATOM 1970 C C . LEU A 1 245 ? 60.356 15.975 -6.508 1.00 67.50 245 LEU A C 1
ATOM 1972 O O . LEU A 1 245 ? 61.107 16.722 -5.839 1.00 67.50 245 LEU A O 1
#

Foldseek 3Di:
DVVVVVVVVVVVVVVVVVVVVVVVVVVVVVVPPPDDPPDPDPPDDPDDPLVVVLVVLLVQQQVDPDPDLCPRPLNCLLPDPPRDVVVNVSSLLSQFEEEEEPVQVCVCCDPVVCVLRNNHHHYDYLVNDDPVCQVNQPDLSYEYGYELVRLVSVVSCLVHAHAHYEYEDAVPDPVCSVVSVVVSCVSRVVNVVRYVYYYYDYPPPPPPPPPDPDPPPPDDDDDDDDDDDDDDDDDDDDDDDDDDD

Secondary structure (DSSP, 8-state):
-HHHHHHHHHHHHHHHHHHHHHHHHHHHHHT---------------PPPHHHHHHHHHHHHHH---SSGGGSHHHHHHH-TTS-HHHHHHHHHHS-EEEE-GGGGGGGGSTTTHHHH-SS-EEEEGGG--GGGHHHHT-TTEEEEEETT-HHHHHTTTTS--SEEEEE-TTS-HHHHHHHHHHHHHHHHHHHTT-SEEEEE--------TT--------------PPPPPP---PPP--PPPPP-